Protein AF-A0A2P6S0C1-F1 (afdb_monomer)

Secondary structure (DSSP, 8-state):
--HHHHHHHHHHHHHHHHHHHHHHHHHHHTTTS-HHHHHHHHHHHHHHHHHHHHHHHHHH---GGGG-TT-SS--SSPPPSS-EEEEEE---STT--HHHHHHHHHHHHS-TTTEEEE-SS---S--SS----HHHHHHHHHHHHHHHHHTT-HHHHHHHHH-EEEEES-HHHHHHHHHHHHHHT-SSPPEEEEEPBTTTTTSS--HHHHTTPPPB-TTS-HHHHHHHHHHSPP-----EEEEEEEEPPS-TT------TTEEE---SS---TTSTTEEEEEEEESS----SHHHHHHHTTTS----TTSSTTEEEEEEEPTTS-EEEE-----S--

Nearest PDB structures (foldseek):
  4cta-assembly1_B  TM=3.051E-01  e=3.516E+00  Thermus thermophilus HB8
  3g8b-assembly1_A  TM=2.170E-01  e=2.044E+00  Thermus thermophilus HB8
  3g8a-assembly1_A  TM=2.082E-01  e=7.244E+00  Thermus thermophilus HB8

InterPro domains:
  IPR037607 Diacylglycerol kinase [PTHR11255] (75-301)

Radius of gyration: 23.98 Å; Cα contacts (8 Å, |Δi|>4): 416; chains: 1; bounding box: 52×73×67 Å

Structure (mmCIF, N/CA/C/O backbone):
data_AF-A0A2P6S0C1-F1
#
_entry.id   AF-A0A2P6S0C1-F1
#
loop_
_atom_site.group_PDB
_atom_site.id
_atom_site.type_symbol
_atom_site.label_atom_id
_atom_site.label_alt_id
_atom_site.label_comp_id
_atom_site.label_asym_id
_atom_site.label_entity_id
_atom_site.label_seq_id
_atom_site.pdbx_PDB_ins_code
_atom_site.Cartn_x
_atom_site.Cartn_y
_atom_site.Cartn_z
_atom_site.occupancy
_atom_site.B_iso_or_equiv
_atom_site.auth_seq_id
_atom_site.auth_comp_id
_atom_site.auth_asym_id
_atom_site.auth_atom_id
_atom_site.pdbx_PDB_model_num
ATOM 1 N N . MET A 1 1 ? 10.738 1.548 34.133 1.00 43.44 1 MET A N 1
ATOM 2 C CA . MET A 1 1 ? 9.879 1.521 32.925 1.00 43.44 1 MET A CA 1
ATOM 3 C C . MET A 1 1 ? 10.424 0.545 31.864 1.00 43.44 1 MET A C 1
ATOM 5 O O . MET A 1 1 ? 10.109 0.699 30.694 1.00 43.44 1 MET A O 1
ATOM 9 N N . GLU A 1 2 ? 11.193 -0.479 32.270 1.00 43.06 2 GLU A N 1
ATOM 10 C CA . GLU A 1 2 ? 11.823 -1.481 31.381 1.00 43.06 2 GLU A CA 1
ATOM 11 C C . GLU A 1 2 ? 11.166 -2.872 31.463 1.00 43.06 2 GLU A C 1
ATOM 13 O O . GLU A 1 2 ? 11.269 -3.664 30.540 1.00 43.06 2 GLU A O 1
ATOM 18 N N . THR A 1 3 ? 10.372 -3.158 32.493 1.00 41.41 3 THR A N 1
ATOM 19 C CA . THR A 1 3 ? 9.859 -4.513 32.771 1.00 41.41 3 THR A CA 1
ATOM 20 C C . THR A 1 3 ? 8.623 -4.944 31.966 1.00 41.41 3 THR A C 1
ATOM 22 O O . THR A 1 3 ? 8.215 -6.099 32.039 1.00 41.41 3 THR A O 1
ATOM 25 N N . ILE A 1 4 ? 8.002 -4.054 31.181 1.00 40.97 4 ILE A N 1
ATOM 26 C CA . ILE A 1 4 ? 6.781 -4.373 30.404 1.00 40.97 4 ILE A CA 1
ATOM 27 C C . ILE A 1 4 ? 7.107 -4.750 28.946 1.00 40.97 4 ILE A C 1
ATOM 29 O O . ILE A 1 4 ? 6.319 -5.440 28.296 1.00 40.97 4 ILE A O 1
ATOM 33 N N . LYS A 1 5 ? 8.270 -4.330 28.432 1.00 44.56 5 LYS A N 1
ATOM 34 C CA . LYS A 1 5 ? 8.706 -4.624 27.058 1.00 44.56 5 LYS A CA 1
ATOM 35 C C . LYS A 1 5 ? 9.253 -6.051 26.944 1.00 44.56 5 LYS A C 1
ATOM 37 O O . LYS A 1 5 ? 8.792 -6.791 26.078 1.00 44.56 5 LYS A O 1
ATOM 42 N N . ASP A 1 6 ? 10.072 -6.462 27.909 1.00 41.38 6 ASP A N 1
ATOM 43 C CA . ASP A 1 6 ? 10.658 -7.807 27.960 1.00 41.38 6 ASP A CA 1
ATOM 44 C C . ASP A 1 6 ? 9.601 -8.895 28.163 1.00 41.38 6 ASP A C 1
ATOM 46 O O . ASP A 1 6 ? 9.637 -9.932 27.510 1.00 41.38 6 ASP A O 1
ATOM 50 N N . ASN A 1 7 ? 8.570 -8.639 28.976 1.00 38.53 7 ASN A N 1
ATOM 51 C CA . ASN A 1 7 ? 7.512 -9.625 29.202 1.00 38.53 7 ASN A CA 1
ATOM 52 C C . ASN A 1 7 ? 6.677 -9.910 27.944 1.00 38.53 7 ASN A C 1
ATOM 54 O O . ASN A 1 7 ? 6.238 -11.041 27.764 1.00 38.53 7 ASN A O 1
ATOM 58 N N . LYS A 1 8 ? 6.470 -8.931 27.052 1.00 45.91 8 LYS A N 1
ATOM 59 C CA . LYS A 1 8 ? 5.743 -9.158 25.789 1.00 45.91 8 LYS A CA 1
ATOM 60 C C . LYS A 1 8 ? 6.576 -9.934 24.772 1.00 45.91 8 LYS A C 1
ATOM 62 O O . LYS A 1 8 ? 6.009 -10.765 24.073 1.00 45.91 8 LYS A O 1
ATOM 67 N N . GLU A 1 9 ? 7.885 -9.699 24.701 1.00 45.97 9 GLU A N 1
ATOM 68 C CA . GLU A 1 9 ? 8.792 -10.463 23.832 1.00 45.97 9 GLU A CA 1
ATOM 69 C C . GLU A 1 9 ? 8.980 -11.899 24.337 1.00 45.97 9 GLU A C 1
ATOM 71 O O . GLU A 1 9 ? 8.851 -12.842 23.559 1.00 45.97 9 GLU A O 1
ATOM 76 N N . VAL A 1 10 ? 9.147 -12.082 25.650 1.00 39.84 10 VAL A N 1
ATOM 77 C CA . VAL A 1 10 ? 9.249 -13.402 26.291 1.00 39.84 10 VAL A CA 1
ATOM 78 C C . VAL A 1 10 ? 7.940 -14.191 26.166 1.00 39.84 10 VAL A C 1
ATOM 80 O O . VAL A 1 10 ? 7.979 -15.385 25.879 1.00 39.84 10 VAL A O 1
ATOM 83 N N . LEU A 1 11 ? 6.771 -13.545 26.281 1.00 43.06 11 LEU A N 1
ATOM 84 C CA . LEU A 1 11 ? 5.467 -14.189 26.050 1.00 43.06 11 LEU A CA 1
ATOM 85 C C . LEU A 1 11 ? 5.250 -14.591 24.577 1.00 43.06 11 LEU A C 1
ATOM 87 O O . LEU A 1 11 ? 4.643 -15.629 24.313 1.00 43.06 11 LEU A O 1
ATOM 91 N N . ASN A 1 12 ? 5.746 -13.810 23.610 1.00 47.72 12 ASN A N 1
ATOM 92 C CA . ASN A 1 12 ? 5.582 -14.112 22.179 1.00 47.72 12 ASN A CA 1
ATOM 93 C C . ASN A 1 12 ? 6.554 -15.203 21.692 1.00 47.72 12 ASN A C 1
ATOM 95 O O . ASN A 1 12 ? 6.178 -16.052 20.889 1.00 47.72 12 ASN A O 1
ATOM 99 N N . ILE A 1 13 ? 7.786 -15.222 22.214 1.00 49.41 13 ILE A N 1
ATOM 100 C CA . ILE A 1 13 ? 8.756 -16.302 21.966 1.00 49.41 13 ILE A CA 1
ATOM 101 C C . ILE A 1 13 ? 8.265 -17.597 22.626 1.00 49.41 13 ILE A C 1
ATOM 103 O O . ILE A 1 13 ? 8.208 -18.639 21.976 1.00 49.41 13 ILE A O 1
ATOM 107 N N . SER A 1 14 ? 7.791 -17.507 23.875 1.00 52.00 14 SER A N 1
ATOM 108 C CA . SER A 1 14 ? 7.247 -18.646 24.618 1.00 52.00 14 SER A CA 1
ATOM 109 C C . SER A 1 14 ? 6.036 -19.266 23.923 1.00 52.00 14 SER A C 1
ATOM 111 O O . SER A 1 14 ? 5.935 -20.487 23.862 1.00 52.00 14 SER A O 1
ATOM 113 N N . THR A 1 15 ? 5.134 -18.469 23.345 1.00 54.84 15 THR A N 1
ATOM 114 C CA . THR A 1 15 ? 3.957 -18.999 22.636 1.00 54.84 15 THR A CA 1
ATOM 115 C C . THR A 1 15 ? 4.316 -19.665 21.310 1.00 54.84 15 THR A C 1
ATOM 117 O O . THR A 1 15 ? 3.748 -20.712 21.008 1.00 54.84 15 THR A O 1
ATOM 120 N N . HIS A 1 16 ? 5.285 -19.141 20.553 1.00 55.25 16 HIS A N 1
ATOM 121 C CA . HIS A 1 16 ? 5.738 -19.770 19.308 1.00 55.25 16 HIS A CA 1
ATOM 122 C C . HIS A 1 16 ? 6.494 -21.083 19.561 1.00 55.25 16 HIS A C 1
ATOM 124 O O . HIS A 1 16 ? 6.194 -22.093 18.925 1.00 55.25 16 HIS A O 1
ATOM 130 N N . GLU A 1 17 ? 7.397 -21.107 20.548 1.00 59.62 17 GLU A N 1
ATOM 131 C CA . GLU A 1 17 ? 8.085 -22.331 20.980 1.00 59.62 17 GLU A CA 1
ATOM 132 C C . GLU A 1 17 ? 7.104 -23.361 21.545 1.00 59.62 17 GLU A C 1
ATOM 134 O O . GLU A 1 17 ? 7.217 -24.553 21.262 1.00 59.62 17 GLU A O 1
ATOM 139 N N . THR A 1 18 ? 6.093 -22.910 22.292 1.00 58.12 18 THR A N 1
ATOM 140 C CA . THR A 1 18 ? 5.030 -23.780 22.812 1.00 58.12 18 THR A CA 1
ATOM 141 C C . THR A 1 18 ? 4.183 -24.352 21.677 1.00 58.12 18 THR A C 1
ATOM 143 O O . THR A 1 18 ? 3.886 -25.543 21.691 1.00 58.12 18 THR A O 1
ATOM 146 N N . LEU A 1 19 ? 3.838 -23.559 20.658 1.00 57.41 19 LEU A N 1
ATOM 147 C CA . LEU A 1 19 ? 3.101 -24.036 19.485 1.00 57.41 19 LEU A CA 1
ATOM 148 C C . LEU A 1 19 ? 3.913 -25.034 18.654 1.00 57.41 19 LEU A C 1
ATOM 150 O O . LEU A 1 19 ? 3.357 -26.036 18.205 1.00 57.41 19 LEU A O 1
ATOM 154 N N . ASP A 1 20 ? 5.215 -24.808 18.476 1.00 63.66 20 ASP A N 1
ATOM 155 C CA . ASP A 1 20 ? 6.085 -25.750 17.769 1.00 63.66 20 ASP A CA 1
ATOM 156 C C . ASP A 1 20 ? 6.312 -27.037 18.572 1.00 63.66 20 ASP A C 1
ATOM 158 O O . ASP A 1 20 ? 6.328 -28.127 17.994 1.00 63.66 20 ASP A O 1
ATOM 162 N N . LYS A 1 21 ? 6.380 -26.947 19.904 1.00 64.62 21 LYS A N 1
ATOM 163 C CA . LYS A 1 21 ? 6.447 -28.108 20.798 1.00 64.62 21 LYS A CA 1
ATOM 164 C C . LYS A 1 21 ? 5.151 -28.919 20.762 1.00 64.62 21 LYS A C 1
ATOM 166 O O . LYS A 1 21 ? 5.211 -30.117 20.513 1.00 64.62 21 LYS A O 1
ATOM 171 N N . ILE A 1 22 ? 3.991 -28.264 20.861 1.00 62.03 22 ILE A N 1
ATOM 172 C CA . ILE A 1 22 ? 2.666 -28.891 20.706 1.00 62.03 22 ILE A CA 1
ATOM 173 C C . ILE A 1 22 ? 2.538 -29.546 19.325 1.00 62.03 22 ILE A C 1
ATOM 175 O O . ILE A 1 22 ? 2.077 -30.675 19.208 1.00 62.03 22 ILE A O 1
ATOM 179 N N . LYS A 1 23 ? 2.975 -28.872 18.258 1.00 64.69 23 LYS A N 1
ATOM 180 C CA . LYS A 1 23 ? 2.945 -29.405 16.889 1.00 64.69 23 LYS A CA 1
ATOM 181 C C . LYS A 1 23 ? 3.824 -30.644 16.725 1.00 64.69 23 LYS A C 1
ATOM 183 O O . LYS A 1 23 ? 3.413 -31.580 16.039 1.00 64.69 23 LYS A O 1
ATOM 188 N N . ASN A 1 24 ? 5.021 -30.647 17.305 1.00 65.06 24 ASN A N 1
ATOM 189 C CA . ASN A 1 24 ? 5.930 -31.791 17.244 1.00 65.06 24 ASN A CA 1
ATOM 190 C C . ASN A 1 24 ? 5.425 -32.953 18.107 1.00 65.06 24 ASN A C 1
ATOM 192 O O . ASN A 1 24 ? 5.454 -34.093 17.661 1.00 65.06 24 ASN A O 1
ATOM 196 N N . GLU A 1 25 ? 4.849 -32.662 19.269 1.00 62.31 25 GLU A N 1
ATOM 197 C CA . GLU A 1 25 ?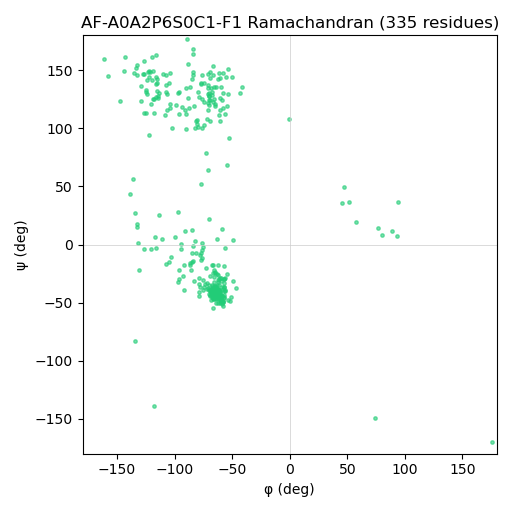 4.255 -33.660 20.157 1.00 62.31 25 GLU A CA 1
ATOM 198 C C . GLU A 1 25 ? 2.989 -34.292 19.554 1.00 62.31 25 GLU A C 1
ATOM 200 O O . GLU A 1 25 ? 2.831 -35.510 19.588 1.00 62.31 25 GLU A O 1
ATOM 205 N N . ILE A 1 26 ? 2.142 -33.505 18.877 1.00 63.31 26 ILE A N 1
ATOM 206 C CA . ILE A 1 26 ? 1.017 -34.025 18.081 1.00 63.31 26 ILE A CA 1
ATOM 207 C C . ILE A 1 26 ? 1.529 -34.926 16.952 1.00 63.31 26 ILE A C 1
ATOM 209 O O . ILE A 1 26 ? 0.962 -35.992 16.719 1.00 63.31 26 ILE A O 1
ATOM 213 N N . LYS A 1 27 ? 2.593 -34.529 16.241 1.00 61.94 27 LYS A N 1
ATOM 214 C CA . LYS A 1 27 ? 3.178 -35.350 15.168 1.00 61.94 27 LYS A CA 1
ATOM 215 C C . LYS A 1 27 ? 3.701 -36.687 15.691 1.00 61.94 27 LYS A C 1
ATOM 217 O O . LYS A 1 27 ? 3.386 -37.709 15.084 1.00 61.94 27 LYS A O 1
ATOM 222 N N . ASP A 1 28 ? 4.433 -36.680 16.802 1.00 65.00 28 ASP A N 1
ATOM 223 C CA . ASP A 1 28 ? 4.993 -37.888 17.418 1.00 65.00 28 ASP A CA 1
ATOM 224 C C . ASP A 1 28 ? 3.894 -38.811 17.959 1.00 65.00 28 ASP A C 1
ATOM 226 O O . ASP A 1 28 ? 3.909 -40.012 17.688 1.00 65.00 28 ASP A O 1
ATOM 230 N N . GLN A 1 29 ? 2.862 -38.263 18.611 1.00 61.09 29 GLN A N 1
ATOM 231 C CA . GLN A 1 29 ? 1.702 -39.041 19.070 1.00 61.09 29 GLN A CA 1
ATOM 232 C C . GLN A 1 29 ? 0.863 -39.614 17.913 1.00 61.09 29 GLN A C 1
ATOM 234 O O . GLN A 1 29 ? 0.166 -40.615 18.081 1.00 61.09 29 GLN A O 1
ATOM 239 N N . CYS A 1 30 ? 0.952 -39.031 16.713 1.00 58.34 30 CYS A N 1
ATOM 240 C CA . CYS A 1 30 ? 0.243 -39.507 15.527 1.00 58.34 30 CYS A CA 1
ATOM 241 C C . CYS A 1 30 ? 0.960 -40.627 14.759 1.00 58.34 30 CYS A C 1
ATOM 243 O O . CYS A 1 30 ? 0.359 -41.190 13.838 1.00 58.34 30 CYS A O 1
ATOM 245 N N . TYR A 1 31 ? 2.202 -40.995 15.099 1.00 57.44 31 TYR A N 1
ATOM 246 C CA . TYR A 1 31 ? 2.948 -42.014 14.344 1.00 57.44 31 TYR A CA 1
ATOM 247 C C . TYR A 1 31 ? 2.321 -43.422 14.405 1.00 57.44 31 TYR A C 1
ATOM 249 O O . TYR A 1 31 ? 2.494 -44.181 13.451 1.00 57.44 31 TYR A O 1
ATOM 257 N N . GLY A 1 32 ? 1.520 -43.731 15.435 1.00 61.06 32 GLY A N 1
ATOM 258 C CA . GLY A 1 32 ? 0.799 -45.008 15.602 1.00 61.06 32 GLY A CA 1
ATOM 259 C C . GLY A 1 32 ? -0.730 -44.939 15.467 1.00 61.06 32 GLY A C 1
ATOM 260 O O . GLY A 1 32 ? -1.408 -45.938 15.697 1.00 61.06 32 GLY A O 1
ATOM 261 N N . LEU A 1 33 ? -1.294 -43.778 15.124 1.00 58.56 33 LEU A N 1
ATOM 262 C CA . LEU A 1 33 ? -2.745 -43.592 15.066 1.00 58.56 33 LEU A CA 1
ATOM 263 C C . LEU A 1 33 ? -3.348 -44.062 13.722 1.00 58.56 33 LEU A C 1
ATOM 265 O O . LEU A 1 33 ? -2.688 -43.942 12.682 1.00 58.56 33 LEU A O 1
ATOM 269 N N . PRO A 1 34 ? -4.608 -44.557 13.706 1.00 63.44 34 PRO A N 1
ATOM 270 C CA . PRO A 1 34 ? -5.317 -44.911 12.475 1.00 63.44 34 PRO A CA 1
ATOM 271 C C . PRO A 1 34 ? -5.331 -43.743 11.482 1.00 63.44 34 PRO A C 1
ATOM 273 O O . PRO A 1 34 ? -5.349 -42.584 11.893 1.00 63.44 34 PRO A O 1
ATOM 276 N N . LEU A 1 35 ? -5.384 -44.030 10.178 1.00 59.81 35 LEU A N 1
ATOM 277 C CA . LEU A 1 35 ? -5.338 -43.032 9.095 1.00 59.81 35 LEU A CA 1
ATOM 278 C C . LEU A 1 35 ? -6.273 -41.822 9.331 1.00 59.81 35 LEU A C 1
ATOM 280 O O . LEU A 1 35 ? -5.882 -40.683 9.093 1.00 59.81 35 LEU A O 1
ATOM 284 N N . ALA A 1 36 ? -7.458 -42.052 9.906 1.00 56.38 36 ALA A N 1
ATOM 285 C CA . ALA A 1 36 ? -8.423 -41.012 10.269 1.00 56.38 36 ALA A CA 1
ATOM 286 C C . ALA A 1 36 ? -7.901 -39.988 11.300 1.00 56.38 36 ALA A C 1
ATOM 288 O O . ALA A 1 36 ? -8.230 -38.808 11.225 1.00 56.38 36 ALA A O 1
ATOM 289 N N . ALA A 1 37 ? -7.069 -40.407 12.252 1.00 55.47 37 ALA A N 1
ATOM 290 C CA . ALA A 1 37 ? -6.481 -39.519 13.249 1.00 55.47 37 ALA A CA 1
ATOM 291 C C . ALA A 1 37 ? -5.286 -38.720 12.693 1.00 55.47 37 ALA A C 1
ATOM 293 O O . ALA A 1 37 ? -5.107 -37.569 13.084 1.00 55.47 37 ALA A O 1
ATOM 294 N N . LYS A 1 38 ? -4.543 -39.255 11.710 1.00 58.25 38 LYS A N 1
ATOM 295 C CA . LYS A 1 38 ? -3.559 -38.469 10.935 1.00 58.25 38 LYS A CA 1
ATOM 296 C C . LYS A 1 38 ? -4.237 -37.397 10.076 1.00 58.25 38 LYS A C 1
ATOM 298 O O . LYS A 1 38 ? -3.783 -36.255 10.060 1.00 58.25 38 LYS A O 1
ATOM 303 N N . GLU A 1 39 ? -5.350 -37.739 9.429 1.00 65.00 39 GLU A N 1
ATOM 304 C CA . GLU A 1 39 ? -6.187 -36.777 8.696 1.00 65.00 39 GLU A CA 1
ATOM 305 C C . GLU A 1 39 ? -6.725 -35.680 9.631 1.00 65.00 39 GLU A C 1
ATOM 307 O O . GLU A 1 39 ? -6.557 -34.488 9.366 1.00 65.00 39 GLU A O 1
ATOM 312 N N . LEU A 1 40 ? -7.278 -36.051 10.793 1.00 56.31 40 LEU A N 1
ATOM 313 C CA . LEU A 1 40 ? -7.740 -35.088 11.800 1.00 56.31 40 LEU A CA 1
ATOM 314 C C . LEU A 1 40 ? -6.607 -34.198 12.335 1.00 56.31 40 LEU A C 1
ATOM 316 O O . LEU A 1 40 ? -6.813 -32.994 12.481 1.00 56.31 40 LEU A O 1
ATOM 320 N N . ALA A 1 41 ? -5.405 -34.734 12.557 1.00 58.41 41 ALA A N 1
ATOM 321 C CA . ALA A 1 41 ? -4.238 -33.948 12.965 1.00 58.41 41 ALA A CA 1
ATOM 322 C C . ALA A 1 41 ? -3.773 -32.945 11.889 1.00 58.41 41 ALA A C 1
ATOM 324 O O . ALA A 1 41 ? -3.192 -31.914 12.224 1.00 58.41 41 ALA A O 1
ATOM 325 N N . GLY A 1 42 ? -4.062 -33.189 10.605 1.00 61.25 42 GLY A N 1
ATOM 326 C CA . GLY A 1 42 ? -3.880 -32.209 9.528 1.00 61.25 42 GLY A CA 1
ATOM 327 C C . GLY A 1 42 ? -5.000 -31.159 9.456 1.00 61.25 42 GLY A C 1
ATOM 328 O O . GLY A 1 42 ? -4.748 -29.989 9.152 1.00 61.25 42 GLY A O 1
ATOM 329 N N . ILE A 1 43 ? -6.237 -31.555 9.776 1.00 65.19 43 ILE A N 1
ATOM 330 C CA . ILE A 1 43 ? -7.442 -30.712 9.707 1.00 65.19 43 ILE A CA 1
ATOM 331 C C . ILE A 1 43 ? -7.554 -29.761 10.905 1.00 65.19 43 ILE A C 1
ATOM 333 O O . IL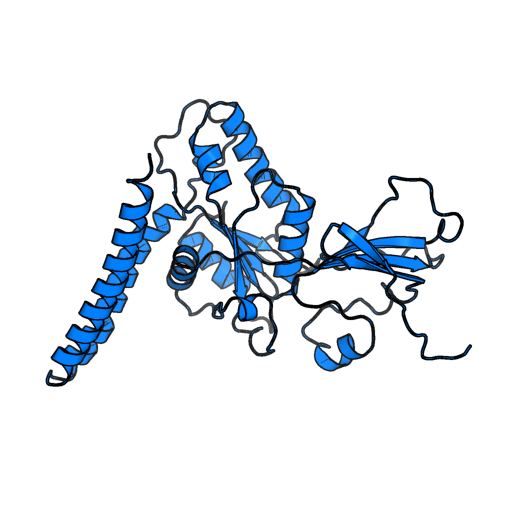E A 1 43 ? -7.912 -28.596 10.725 1.00 65.19 43 ILE A O 1
ATOM 337 N N . ILE A 1 44 ? -7.242 -30.219 12.120 1.00 57.66 44 ILE A N 1
ATOM 338 C CA . ILE A 1 44 ? -7.402 -29.444 13.361 1.00 57.66 44 ILE A CA 1
ATOM 339 C C . ILE A 1 44 ? -6.580 -28.142 13.327 1.00 57.66 44 ILE A C 1
ATOM 341 O O . ILE A 1 44 ? -7.173 -27.083 13.526 1.00 57.66 44 ILE A O 1
ATOM 345 N N . PRO A 1 45 ? -5.280 -28.136 12.965 1.00 65.62 45 PRO A N 1
ATOM 346 C CA . PRO A 1 45 ? -4.513 -26.898 12.828 1.00 65.62 45 PRO A CA 1
ATOM 347 C C . PRO A 1 45 ? -5.058 -25.972 11.739 1.00 65.62 45 PRO A C 1
ATOM 349 O O . PRO A 1 45 ? -4.963 -24.755 11.859 1.00 65.62 45 PRO A O 1
ATOM 352 N N . LYS A 1 46 ? -5.639 -26.525 10.666 1.00 61.06 46 LYS A N 1
ATOM 353 C CA . LYS A 1 46 ? -6.269 -25.728 9.606 1.00 61.06 46 LYS A CA 1
ATOM 354 C C . LYS A 1 46 ? -7.552 -25.057 10.105 1.00 61.06 46 LYS A C 1
ATOM 356 O O . LYS A 1 46 ? -7.726 -23.868 9.872 1.00 61.06 46 LYS A O 1
ATOM 361 N N . ARG A 1 47 ? -8.398 -25.779 10.845 1.00 61.62 47 ARG A N 1
ATOM 362 C CA . ARG A 1 47 ? -9.617 -25.230 11.459 1.00 61.62 47 ARG A CA 1
ATOM 363 C C . ARG A 1 47 ? -9.326 -24.227 12.569 1.00 61.62 47 ARG A C 1
ATOM 365 O O . ARG A 1 47 ? -10.002 -23.207 12.633 1.00 61.62 47 ARG A O 1
ATOM 372 N N . ILE A 1 48 ? -8.316 -24.480 13.401 1.00 63.31 48 ILE A N 1
ATOM 373 C CA . ILE A 1 48 ? -7.841 -23.511 14.399 1.00 63.31 48 ILE A CA 1
ATOM 374 C C . ILE A 1 48 ? -7.390 -22.239 13.684 1.00 63.31 48 ILE A C 1
ATOM 376 O O . ILE A 1 48 ? -7.917 -21.176 13.993 1.00 63.31 48 ILE A O 1
ATOM 380 N N . ARG A 1 49 ? -6.549 -22.354 12.643 1.00 60.59 49 ARG A N 1
ATOM 381 C CA . ARG A 1 49 ? -6.158 -21.210 11.805 1.00 60.59 49 ARG A CA 1
ATOM 382 C C . ARG A 1 49 ? -7.354 -20.484 11.198 1.00 60.59 49 ARG A C 1
ATOM 384 O O . ARG A 1 49 ? -7.335 -19.264 11.151 1.00 60.59 49 ARG A O 1
ATOM 391 N N . GLU A 1 50 ? -8.392 -21.178 10.736 1.00 61.62 50 GLU A N 1
ATOM 392 C CA . GLU A 1 50 ? -9.601 -20.553 10.173 1.00 61.62 50 GLU A CA 1
ATOM 393 C C . GLU A 1 50 ? -10.447 -19.809 11.226 1.00 61.62 50 GLU A C 1
ATOM 395 O O . GLU A 1 50 ? -10.937 -18.711 10.951 1.00 61.62 50 GLU A O 1
ATOM 400 N N . ILE A 1 51 ? -10.610 -20.372 12.428 1.00 64.44 51 ILE A N 1
ATOM 401 C CA . ILE A 1 51 ? -11.318 -19.728 13.550 1.00 64.44 51 ILE A CA 1
ATOM 402 C C . ILE A 1 51 ? -10.543 -18.498 14.022 1.00 64.44 51 ILE A C 1
ATOM 404 O O . ILE A 1 51 ? -11.110 -17.413 14.164 1.00 64.44 51 ILE A O 1
ATOM 408 N N . GLU A 1 52 ? -9.237 -18.657 14.204 1.00 62.81 52 GLU A N 1
ATOM 409 C CA . GLU A 1 52 ? -8.314 -17.580 14.530 1.00 62.81 52 GLU A CA 1
ATOM 410 C C . GLU A 1 52 ? -8.328 -16.492 13.455 1.00 62.81 52 GLU A C 1
ATOM 412 O O . GLU A 1 52 ? -8.481 -15.317 13.785 1.00 62.81 52 GLU A O 1
ATOM 417 N N . SER A 1 53 ? -8.310 -16.870 12.172 1.00 61.94 53 SER A N 1
ATOM 418 C CA . SER A 1 53 ? -8.419 -15.933 11.046 1.00 61.94 53 SER A CA 1
ATOM 419 C C . SER A 1 53 ? -9.619 -15.004 11.206 1.00 61.94 53 SER A C 1
ATOM 421 O O . SER A 1 53 ? -9.483 -13.803 11.020 1.00 61.94 53 SER A O 1
ATOM 423 N N . ASN A 1 54 ? -10.797 -15.517 11.578 1.00 68.44 54 ASN A N 1
ATOM 424 C CA . ASN A 1 54 ? -11.994 -14.680 11.721 1.00 68.44 54 ASN A CA 1
ATOM 425 C C . ASN A 1 54 ? -11.860 -13.636 12.835 1.00 68.44 54 ASN A C 1
ATOM 427 O O . ASN A 1 54 ? -12.344 -12.516 12.684 1.00 68.44 54 ASN A O 1
ATOM 431 N N . ARG A 1 55 ? -11.190 -13.984 13.939 1.00 70.75 55 ARG A N 1
ATOM 432 C CA . ARG A 1 55 ? -10.889 -13.033 15.014 1.00 70.75 55 ARG A CA 1
ATOM 433 C C . ARG A 1 55 ? -9.856 -11.999 14.561 1.00 70.75 55 ARG A C 1
ATOM 435 O O . ARG A 1 55 ? -10.010 -10.826 14.878 1.00 70.75 55 ARG A O 1
ATOM 442 N N . PHE A 1 56 ? -8.843 -12.423 13.811 1.00 72.69 56 PHE A N 1
ATOM 443 C CA . PHE A 1 56 ? -7.744 -11.568 13.358 1.00 72.69 56 PHE A CA 1
ATOM 444 C C . PHE A 1 56 ? -8.132 -10.594 12.246 1.00 72.69 56 PHE A C 1
ATOM 446 O O . PHE A 1 56 ? -7.688 -9.451 12.261 1.00 72.69 56 PHE A O 1
ATOM 453 N N . LEU A 1 57 ? -9.038 -10.987 11.349 1.00 84.25 57 LEU A N 1
ATOM 454 C CA . LEU A 1 57 ? -9.576 -10.083 10.328 1.00 84.25 57 LEU A CA 1
ATOM 455 C C . LEU A 1 57 ? -10.221 -8.834 10.937 1.00 84.25 57 LEU A C 1
ATOM 457 O O . LEU A 1 57 ? -10.178 -7.769 10.330 1.00 84.25 57 LEU A O 1
ATOM 461 N N . LYS A 1 58 ? -10.779 -8.938 12.150 1.00 88.56 58 LYS A N 1
ATOM 462 C CA . LYS A 1 58 ? -11.361 -7.793 12.855 1.00 88.56 58 LYS A CA 1
ATOM 463 C C . LYS A 1 58 ? -10.319 -6.716 13.179 1.00 88.56 58 LYS A C 1
ATOM 465 O O . LYS A 1 58 ? -10.638 -5.539 13.094 1.00 88.56 58 LYS A O 1
ATOM 470 N N . GLU A 1 59 ? -9.085 -7.117 13.482 1.00 92.25 59 GLU A N 1
ATOM 471 C CA . GLU A 1 59 ? -7.978 -6.198 13.779 1.00 92.25 59 GLU A CA 1
ATOM 472 C C . GLU A 1 59 ? -7.396 -5.549 12.515 1.00 92.25 59 GLU A C 1
ATOM 474 O O . GLU A 1 59 ? -6.649 -4.584 12.629 1.00 92.25 59 GLU A O 1
ATOM 479 N N . MET A 1 60 ? -7.736 -6.063 11.328 1.00 95.06 60 MET A N 1
ATOM 480 C CA . MET A 1 60 ? -7.380 -5.492 10.021 1.00 95.06 60 MET A CA 1
ATOM 481 C C . MET A 1 60 ? -8.479 -4.624 9.429 1.00 95.06 60 MET A C 1
ATOM 483 O O . MET A 1 60 ? -8.208 -3.697 8.668 1.00 95.06 60 MET A O 1
ATOM 487 N N . TYR A 1 61 ? -9.724 -4.945 9.764 1.00 94.69 61 TYR A N 1
ATOM 488 C CA . TYR A 1 61 ? -10.898 -4.290 9.236 1.00 94.69 61 TYR A CA 1
ATOM 489 C C . TYR A 1 61 ? -11.018 -2.859 9.770 1.00 94.69 61 TYR A C 1
ATOM 491 O O . TYR A 1 61 ? -11.183 -2.654 10.969 1.00 94.69 61 TYR A O 1
ATOM 499 N N . ILE A 1 62 ? -11.016 -1.873 8.870 1.00 95.00 62 ILE A N 1
ATOM 500 C CA . ILE A 1 62 ? -11.339 -0.480 9.193 1.00 95.00 62 ILE A CA 1
ATOM 501 C C . ILE A 1 62 ? -12.850 -0.258 8.989 1.00 95.00 62 ILE A C 1
ATOM 503 O O . ILE A 1 62 ? -13.322 -0.375 7.849 1.00 95.00 62 ILE A O 1
ATOM 507 N N . PRO A 1 63 ? -13.624 0.045 10.052 1.00 93.69 63 PRO A N 1
ATOM 508 C CA . PRO A 1 63 ? -15.016 0.468 9.928 1.00 93.69 63 PRO A CA 1
ATOM 509 C C . PRO A 1 63 ? -15.147 1.769 9.135 1.00 93.69 63 PRO A C 1
ATOM 511 O O . PRO A 1 63 ? -14.276 2.637 9.199 1.00 93.69 63 PRO A O 1
ATOM 514 N N . ASP A 1 64 ? -16.253 1.909 8.406 1.00 91.56 64 ASP A N 1
ATOM 515 C CA . ASP A 1 64 ? -16.527 3.090 7.584 1.00 91.56 64 ASP A CA 1
ATOM 516 C C . ASP A 1 64 ? -16.506 4.368 8.423 1.00 91.56 64 ASP A C 1
ATOM 518 O O . ASP A 1 64 ? -15.946 5.379 8.004 1.00 91.56 64 ASP A O 1
ATOM 522 N N . GLU A 1 65 ? -17.069 4.284 9.625 1.00 90.31 65 GLU A N 1
ATOM 523 C CA . GLU A 1 65 ? -17.209 5.351 10.609 1.00 90.31 65 GLU A CA 1
ATOM 524 C C . GLU A 1 65 ? -15.858 5.967 10.983 1.00 90.31 65 GLU A C 1
ATOM 526 O O . GLU A 1 65 ? -15.781 7.174 11.190 1.00 90.31 65 GLU A O 1
ATOM 531 N N . LEU A 1 66 ? -14.779 5.173 10.999 1.00 91.94 66 LEU A N 1
ATOM 532 C CA . LEU A 1 66 ? -13.434 5.653 11.342 1.00 91.94 66 LEU A CA 1
ATOM 533 C C . LEU A 1 66 ? -12.766 6.445 10.207 1.00 91.94 66 LEU A C 1
ATOM 535 O O . LEU A 1 66 ? -11.747 7.094 10.434 1.00 91.94 66 LEU A O 1
ATOM 539 N N . LEU A 1 67 ? -13.329 6.410 8.994 1.00 88.44 67 LEU A N 1
ATOM 540 C CA . LEU A 1 67 ? -12.839 7.126 7.811 1.00 88.44 67 LEU A CA 1
ATOM 541 C C . LEU A 1 67 ? -13.815 8.223 7.349 1.00 88.44 67 LEU A C 1
ATOM 543 O O . LEU A 1 67 ? -13.816 8.610 6.179 1.00 88.44 67 LEU A O 1
ATOM 547 N N . HIS A 1 68 ? -14.637 8.750 8.261 1.00 87.94 68 HIS A N 1
ATOM 548 C CA . HIS A 1 68 ? -15.510 9.896 8.012 1.00 87.94 68 HIS A CA 1
ATOM 549 C C . HIS A 1 68 ? -14.970 11.151 8.706 1.00 87.94 68 HIS A C 1
ATOM 551 O O . HIS A 1 68 ? -14.915 11.220 9.925 1.00 87.94 68 HIS A O 1
ATOM 557 N N . ALA A 1 69 ? -14.582 12.174 7.936 1.00 83.25 69 ALA A N 1
ATOM 558 C CA . ALA A 1 69 ? -13.968 13.389 8.488 1.00 83.25 69 ALA A CA 1
ATOM 559 C C . ALA A 1 69 ? -14.922 14.224 9.367 1.00 83.25 69 ALA A C 1
ATOM 561 O O . ALA A 1 69 ? -14.467 14.966 10.241 1.00 83.25 69 ALA A O 1
ATOM 562 N N . ASP A 1 70 ? -16.231 14.097 9.153 1.00 85.81 70 ASP A N 1
ATOM 563 C CA . ASP A 1 70 ? -17.272 14.926 9.770 1.00 85.81 70 ASP A CA 1
ATOM 564 C C . ASP A 1 70 ? -17.913 14.279 11.003 1.00 85.81 70 ASP A C 1
ATOM 566 O O . ASP A 1 70 ? -19.053 14.570 11.341 1.00 85.81 70 ASP A O 1
ATOM 570 N N . LEU A 1 71 ? -17.169 13.420 11.706 1.00 85.38 71 LEU A N 1
ATOM 571 C CA . LEU A 1 71 ? -17.603 12.911 13.005 1.00 85.38 71 LEU A CA 1
ATOM 572 C C . LEU A 1 71 ? -17.854 14.073 13.984 1.00 85.38 71 LEU A C 1
ATOM 574 O O . LEU A 1 71 ? -17.014 14.974 14.120 1.00 85.38 71 LEU A O 1
ATOM 578 N N . GLU A 1 72 ? -19.025 14.028 14.625 1.00 84.31 72 GLU A N 1
ATOM 579 C CA . GLU A 1 72 ? -19.443 14.908 15.726 1.00 84.31 72 GLU A CA 1
ATOM 580 C C . GLU A 1 72 ? -19.205 14.250 17.092 1.00 84.31 72 GLU A C 1
ATOM 582 O O . GLU A 1 72 ? -18.886 14.919 18.071 1.00 84.31 72 GLU A O 1
ATOM 587 N N . VAL A 1 73 ? -19.319 12.921 17.149 1.00 85.19 73 VAL A N 1
ATOM 588 C CA . VAL A 1 73 ? -19.111 12.097 18.345 1.00 85.19 73 VAL A CA 1
ATOM 589 C C . VAL A 1 73 ? -18.212 10.914 18.012 1.00 85.19 73 VAL A C 1
ATOM 591 O O . VAL A 1 73 ? -18.134 10.486 16.860 1.00 85.19 73 VAL A O 1
ATOM 594 N N . GLU A 1 74 ? -17.511 10.396 19.019 1.00 84.19 74 GLU A N 1
ATOM 595 C CA . GLU A 1 74 ? -16.663 9.222 18.832 1.00 84.19 74 GLU A CA 1
ATOM 596 C C . GLU A 1 74 ? -17.536 7.997 18.505 1.00 84.19 74 GLU A C 1
ATOM 598 O O . GLU A 1 74 ? -18.487 7.705 19.239 1.00 84.19 74 GLU A O 1
ATOM 603 N N . PRO A 1 75 ? -17.275 7.296 17.389 1.00 85.75 75 PRO A N 1
ATOM 604 C CA . PRO A 1 75 ? -18.120 6.193 16.966 1.00 85.75 75 PRO A CA 1
ATOM 605 C C . PRO A 1 75 ? -17.954 4.994 17.904 1.00 85.75 75 PRO A C 1
ATOM 607 O O . PRO A 1 75 ? -16.841 4.579 18.222 1.00 85.75 75 PRO A O 1
ATOM 610 N N . ALA A 1 76 ? -19.073 4.381 18.298 1.00 88.25 76 ALA A N 1
ATOM 611 C CA . ALA A 1 76 ? -19.108 3.177 19.130 1.00 88.25 76 ALA A CA 1
ATOM 612 C C . ALA A 1 76 ? -18.763 1.905 18.323 1.00 88.25 76 ALA A C 1
ATOM 614 O O . ALA A 1 76 ? -19.515 0.929 18.307 1.00 88.25 76 ALA A O 1
ATOM 615 N N . VAL A 1 77 ? -17.633 1.930 17.614 1.00 90.12 77 VAL A N 1
ATOM 616 C CA . VAL A 1 77 ? -17.140 0.840 16.763 1.00 90.12 77 VAL A CA 1
ATOM 617 C C . VAL A 1 77 ? -15.783 0.346 17.251 1.00 90.12 77 VAL A C 1
ATOM 619 O O . VAL A 1 77 ? -15.081 1.001 18.016 1.00 90.12 77 VAL A O 1
ATOM 622 N N . HIS A 1 78 ? -15.404 -0.854 16.821 1.00 90.75 78 HIS A N 1
ATOM 623 C CA . HIS A 1 78 ? -14.100 -1.406 17.160 1.00 90.75 78 HIS A CA 1
ATOM 624 C C . HIS A 1 78 ? -12.978 -0.670 16.422 1.00 90.75 78 HIS A C 1
ATOM 626 O O . HIS A 1 78 ? -13.020 -0.556 15.198 1.00 90.75 78 HIS A O 1
ATOM 632 N N . ILE A 1 79 ? -11.958 -0.246 17.168 1.00 92.75 79 ILE A N 1
ATOM 633 C CA . ILE A 1 79 ? -10.731 0.332 16.619 1.00 92.75 79 ILE A CA 1
ATOM 634 C C . ILE A 1 79 ? -9.745 -0.812 16.320 1.00 92.75 79 ILE A C 1
ATOM 636 O O . ILE A 1 79 ? -9.357 -1.519 17.256 1.00 92.75 79 ILE A O 1
ATOM 640 N N . PRO A 1 80 ? -9.357 -1.017 15.048 1.00 94.12 80 PRO A N 1
ATOM 641 C CA . PRO A 1 80 ? -8.422 -2.070 14.659 1.00 94.12 80 PRO A CA 1
ATOM 642 C C . PRO A 1 80 ? -6.995 -1.766 15.131 1.00 94.12 80 PRO A C 1
ATOM 644 O O . PRO A 1 80 ? -6.516 -0.646 14.963 1.00 94.12 80 PRO A O 1
ATOM 647 N N . LYS A 1 81 ? -6.276 -2.770 15.652 1.00 92.12 81 LYS A N 1
ATOM 648 C CA . LYS A 1 81 ? -4.860 -2.626 16.060 1.00 92.12 81 LYS A CA 1
ATOM 649 C C . LYS A 1 81 ? -3.849 -2.848 14.937 1.00 92.12 81 LYS A C 1
ATOM 651 O O . LYS A 1 81 ? -2.669 -2.543 15.105 1.00 92.12 81 LYS A O 1
ATOM 656 N N . PHE A 1 82 ? -4.276 -3.449 13.830 1.00 93.69 82 PHE A N 1
ATOM 657 C CA . PHE A 1 82 ? -3.438 -3.733 12.667 1.00 93.69 82 PHE A CA 1
ATOM 658 C C . PHE A 1 82 ? -4.178 -3.373 11.365 1.00 93.69 82 PHE A C 1
ATOM 660 O O . PHE A 1 82 ? -4.375 -4.236 10.510 1.00 93.69 82 PHE A O 1
ATOM 667 N N . PRO A 1 83 ? -4.642 -2.119 11.208 1.00 96.00 83 PRO A N 1
ATOM 668 C CA . PRO A 1 83 ? -5.438 -1.722 10.055 1.00 96.00 83 PRO A CA 1
ATOM 669 C C . PRO A 1 83 ? -4.661 -1.906 8.751 1.00 96.00 83 PRO A C 1
ATOM 671 O O . PRO A 1 83 ? -3.454 -1.652 8.688 1.00 96.00 83 PRO A O 1
ATOM 674 N N . VAL A 1 84 ? -5.355 -2.316 7.690 1.00 97.06 84 VAL A N 1
ATOM 675 C CA . VAL A 1 84 ? -4.736 -2.503 6.373 1.00 97.06 84 VAL A CA 1
ATOM 676 C C . VAL A 1 84 ? -5.400 -1.648 5.300 1.00 97.06 84 VAL A C 1
ATOM 678 O O . VAL A 1 84 ? -6.615 -1.470 5.284 1.00 97.06 84 VAL A O 1
ATOM 681 N N . LEU A 1 85 ? -4.592 -1.153 4.364 1.00 97.50 85 LEU A N 1
ATOM 682 C CA . LEU A 1 85 ? -5.054 -0.638 3.075 1.00 97.50 85 LEU A CA 1
ATOM 683 C C . LEU A 1 85 ? -4.523 -1.550 1.984 1.00 97.50 85 LEU A C 1
ATOM 685 O O . LEU A 1 85 ? -3.334 -1.849 1.960 1.00 97.50 85 LEU A O 1
ATOM 689 N N . VAL A 1 86 ? -5.381 -1.987 1.073 1.00 97.94 86 VAL A N 1
ATOM 690 C CA . VAL A 1 86 ? -5.024 -2.966 0.048 1.00 97.94 86 VAL A CA 1
ATOM 691 C C . VAL A 1 86 ? -5.178 -2.347 -1.331 1.00 97.94 86 VAL A C 1
ATOM 693 O O . VAL A 1 86 ? -6.258 -1.884 -1.691 1.00 97.94 86 VAL A O 1
ATOM 696 N N . PHE A 1 87 ? -4.119 -2.394 -2.130 1.00 97.56 87 PHE A N 1
ATOM 697 C CA . PHE A 1 87 ? -4.152 -2.065 -3.550 1.00 97.56 87 PHE A CA 1
ATOM 698 C C . PHE A 1 87 ? -4.037 -3.346 -4.370 1.00 97.56 87 PHE A C 1
ATOM 700 O O . PHE A 1 87 ? -3.147 -4.157 -4.129 1.00 97.56 87 PHE A O 1
ATOM 707 N N . ILE A 1 88 ? -4.942 -3.538 -5.326 1.00 94.06 88 ILE A N 1
ATOM 708 C CA . ILE A 1 88 ? -5.020 -4.752 -6.144 1.00 94.06 88 ILE A CA 1
ATOM 709 C C . ILE A 1 88 ? -4.860 -4.374 -7.605 1.00 94.06 88 ILE A C 1
ATOM 711 O O . ILE A 1 88 ? -5.654 -3.602 -8.147 1.00 94.06 88 ILE A O 1
ATOM 715 N N . ASP A 1 89 ? -3.837 -4.943 -8.232 1.00 89.94 89 ASP A N 1
ATOM 716 C CA . ASP A 1 89 ? -3.579 -4.789 -9.653 1.00 89.94 89 ASP A CA 1
ATOM 717 C C . ASP A 1 89 ? -4.704 -5.424 -10.485 1.00 89.94 89 ASP A C 1
ATOM 719 O O . ASP A 1 89 ? -4.974 -6.627 -10.425 1.00 89.94 89 ASP A O 1
ATOM 723 N N . MET A 1 90 ? -5.368 -4.591 -11.287 1.00 87.00 90 MET A N 1
ATOM 724 C CA . MET A 1 90 ? -6.441 -4.981 -12.201 1.00 87.00 90 MET A CA 1
ATOM 725 C C . MET A 1 90 ? -5.927 -5.344 -13.598 1.00 87.00 90 MET A C 1
ATOM 727 O O . MET A 1 90 ? -6.719 -5.413 -14.553 1.00 87.00 90 MET A O 1
ATOM 731 N N . LYS A 1 91 ? -4.610 -5.504 -13.772 1.00 77.50 91 LYS A N 1
ATOM 732 C CA . LYS A 1 91 ? -4.020 -5.969 -15.024 1.00 77.50 91 LYS A CA 1
ATOM 733 C C . LYS A 1 91 ? -4.551 -7.364 -15.345 1.00 77.50 91 LYS A C 1
ATOM 735 O O . LYS A 1 91 ? -4.338 -8.342 -14.629 1.00 77.50 91 LYS A O 1
ATOM 740 N N . ASN A 1 92 ? -5.277 -7.453 -16.455 1.00 65.12 92 ASN A N 1
ATOM 741 C CA . ASN A 1 92 ? -5.810 -8.714 -16.944 1.00 65.12 92 ASN A CA 1
ATOM 742 C C . ASN A 1 92 ? -4.713 -9.430 -17.726 1.00 65.12 92 ASN A C 1
ATOM 744 O O . ASN A 1 92 ? -4.493 -9.132 -18.895 1.00 65.12 92 ASN A O 1
ATOM 748 N N . MET A 1 93 ? -4.050 -10.401 -17.106 1.00 59.50 93 MET A N 1
ATOM 749 C CA . MET A 1 93 ? -3.242 -11.357 -17.859 1.00 59.50 93 MET A CA 1
ATOM 750 C C . MET A 1 93 ? -4.153 -12.414 -18.493 1.00 59.50 93 MET A C 1
ATOM 752 O O . MET A 1 93 ? -4.964 -13.042 -17.807 1.00 59.50 93 MET A O 1
ATOM 756 N N . ASN A 1 94 ? -4.026 -12.607 -19.809 1.00 58.50 94 ASN A N 1
ATOM 757 C CA . ASN A 1 94 ? -4.706 -13.658 -20.578 1.00 58.50 94 ASN A CA 1
ATOM 758 C C . ASN A 1 94 ? -6.235 -13.716 -20.370 1.00 58.50 94 ASN A C 1
ATOM 760 O O . ASN A 1 94 ? -6.808 -14.801 -20.306 1.00 58.50 94 ASN A O 1
ATOM 764 N N . ASN A 1 95 ? -6.896 -12.561 -20.216 1.00 58.38 95 ASN A N 1
ATOM 765 C CA . ASN A 1 95 ? -8.346 -12.440 -19.987 1.00 58.38 95 ASN A CA 1
ATOM 766 C C . ASN A 1 95 ? -8.893 -13.177 -18.743 1.00 58.38 95 ASN A C 1
ATOM 768 O O . ASN A 1 95 ? -10.096 -13.404 -18.646 1.00 58.38 95 ASN A O 1
ATOM 772 N N . LYS A 1 96 ? -8.051 -13.528 -17.758 1.00 63.72 96 LYS A N 1
ATOM 773 C CA . LYS A 1 96 ? -8.466 -14.355 -16.606 1.00 63.72 96 LYS A CA 1
ATOM 774 C C . LYS A 1 96 ? -9.166 -13.608 -15.454 1.00 63.72 96 LYS A C 1
ATOM 776 O O . LYS A 1 96 ? -9.472 -14.247 -14.451 1.00 63.72 96 LYS A O 1
ATOM 781 N N . GLN A 1 97 ? -9.415 -12.295 -15.568 1.00 76.00 97 GLN A N 1
ATOM 782 C CA . GLN A 1 97 ? -10.079 -11.459 -14.537 1.00 76.00 97 GLN A CA 1
ATOM 783 C C . GLN A 1 97 ? -9.554 -11.706 -13.102 1.00 76.00 97 GLN A C 1
ATOM 785 O O . GLN A 1 97 ? -10.299 -11.687 -12.123 1.00 76.00 97 GLN A O 1
ATOM 790 N N . LEU A 1 98 ? -8.246 -11.965 -12.982 1.00 81.88 98 LEU A N 1
ATOM 791 C CA . LEU A 1 98 ? -7.568 -12.346 -11.740 1.00 81.88 98 LEU A CA 1
ATOM 792 C C . LEU A 1 98 ? -7.757 -11.285 -10.645 1.00 81.88 98 LEU A C 1
ATOM 794 O O . LEU A 1 98 ? -8.189 -11.603 -9.536 1.00 81.88 98 LEU A O 1
ATOM 798 N N . GLY A 1 99 ? -7.492 -10.023 -10.996 1.00 85.81 99 GLY A N 1
ATOM 799 C CA . GLY A 1 99 ? -7.633 -8.880 -10.096 1.00 85.81 99 GLY A CA 1
ATOM 800 C C . GLY A 1 99 ? -9.070 -8.660 -9.623 1.00 85.81 99 GLY A C 1
ATOM 801 O O . GLY A 1 99 ? -9.271 -8.380 -8.450 1.00 85.81 99 GLY A O 1
ATOM 802 N N . GLU A 1 100 ? -10.081 -8.864 -10.479 1.00 88.50 100 GLU A N 1
ATOM 803 C CA . GLU A 1 100 ? -11.499 -8.709 -10.100 1.00 88.50 100 GLU A CA 1
ATOM 804 C C . GLU A 1 100 ? -11.911 -9.728 -9.029 1.00 88.50 100 GLU A C 1
ATOM 806 O O . GLU A 1 100 ? -12.472 -9.354 -8.000 1.00 88.50 100 GLU A O 1
ATOM 811 N N . LYS A 1 101 ? -11.551 -11.005 -9.211 1.00 89.88 101 LYS A N 1
ATOM 812 C CA . LYS A 1 101 ? -11.852 -12.053 -8.222 1.00 89.88 101 LYS A CA 1
ATOM 813 C C . LYS A 1 101 ? -11.170 -11.799 -6.879 1.00 89.88 101 LYS A C 1
ATOM 815 O O . LYS A 1 101 ? -11.783 -11.991 -5.829 1.00 89.88 101 LYS A O 1
ATOM 820 N N . LEU A 1 102 ? -9.901 -11.388 -6.900 1.00 91.69 102 LEU A N 1
ATOM 821 C CA . LEU A 1 102 ? -9.174 -11.050 -5.677 1.00 91.69 102 LEU A CA 1
ATOM 822 C C . LEU A 1 102 ? -9.778 -9.814 -5.011 1.00 91.69 102 LEU A C 1
ATOM 824 O O . LEU A 1 102 ? -10.010 -9.838 -3.806 1.00 91.69 102 LEU A O 1
ATOM 828 N N . LEU A 1 103 ? -10.114 -8.782 -5.783 1.00 93.06 103 LEU A N 1
ATOM 829 C CA . LEU A 1 103 ? -10.764 -7.575 -5.285 1.00 93.06 103 LEU A CA 1
ATOM 830 C C . LEU A 1 103 ? -12.037 -7.889 -4.506 1.00 93.06 103 LEU A C 1
ATOM 832 O O . LEU A 1 103 ? -12.196 -7.404 -3.386 1.00 93.06 103 LEU A O 1
ATOM 836 N N . ASP A 1 104 ? -12.905 -8.733 -5.057 1.00 92.81 104 ASP A N 1
ATOM 837 C CA . ASP A 1 104 ? -14.142 -9.130 -4.391 1.00 92.81 104 ASP A CA 1
ATOM 838 C C . ASP A 1 104 ? -13.870 -9.917 -3.102 1.00 92.81 104 ASP A C 1
ATOM 840 O O . ASP A 1 104 ? -14.484 -9.639 -2.070 1.00 92.81 104 ASP A O 1
ATOM 844 N N . LYS A 1 105 ? -12.901 -10.842 -3.111 1.00 93.81 105 LYS A N 1
ATOM 845 C CA . LYS A 1 105 ? -12.523 -11.616 -1.916 1.00 93.81 105 LYS A CA 1
ATOM 846 C C . LYS A 1 105 ? -11.922 -10.751 -0.808 1.00 93.81 105 LYS A C 1
ATOM 848 O O . LYS A 1 105 ? -12.301 -10.902 0.354 1.00 93.81 105 LYS A O 1
ATOM 853 N N . PHE A 1 106 ? -11.003 -9.846 -1.145 1.00 95.19 106 PHE A N 1
ATOM 854 C CA . PHE A 1 106 ? -10.436 -8.909 -0.176 1.00 95.19 106 PHE A CA 1
ATOM 855 C C . PHE A 1 106 ? -11.535 -8.003 0.380 1.00 95.19 106 PHE A C 1
ATOM 857 O O . PHE A 1 106 ? -11.661 -7.896 1.592 1.00 95.19 106 PHE A O 1
ATOM 864 N N . ARG A 1 107 ? -12.399 -7.429 -0.469 1.00 94.62 107 ARG A N 1
ATOM 865 C CA . ARG A 1 107 ? -13.528 -6.588 -0.026 1.00 94.62 107 ARG A CA 1
ATOM 866 C C . ARG A 1 107 ? -14.545 -7.321 0.837 1.00 94.62 107 ARG A C 1
ATOM 868 O O . ARG A 1 107 ? -15.166 -6.683 1.675 1.00 94.62 107 ARG A O 1
ATOM 875 N N . TYR A 1 108 ? -14.728 -8.621 0.622 1.00 93.44 108 TYR A N 1
ATOM 876 C CA . TYR A 1 108 ? -15.604 -9.455 1.439 1.00 93.44 108 TYR A CA 1
ATOM 877 C C . TYR A 1 108 ? -15.048 -9.684 2.853 1.00 93.44 108 TYR A C 1
ATOM 879 O O . TYR A 1 108 ? -15.809 -9.703 3.815 1.00 93.44 108 TYR A O 1
ATOM 887 N N . HIS A 1 109 ? -13.732 -9.870 2.993 1.00 92.06 109 HIS A N 1
ATOM 888 C CA . HIS A 1 109 ? -13.090 -10.067 4.300 1.00 92.06 109 HIS A CA 1
ATOM 889 C C . HIS A 1 109 ? -12.723 -8.768 5.016 1.00 92.06 109 HIS A C 1
ATOM 891 O O . HIS A 1 109 ? -12.539 -8.769 6.231 1.00 92.06 109 HIS A O 1
ATOM 897 N N . LEU A 1 110 ? -12.600 -7.692 4.253 1.00 94.00 110 LEU A N 1
ATOM 898 C CA . LEU A 1 110 ? -12.232 -6.365 4.703 1.00 94.00 110 LEU A CA 1
ATOM 899 C C . LEU A 1 110 ? -13.395 -5.399 4.414 1.00 94.00 110 LEU A C 1
ATOM 901 O O . LEU A 1 110 ? -14.557 -5.730 4.622 1.00 94.00 110 LEU A O 1
ATOM 905 N N . ASN A 1 111 ? -13.091 -4.192 3.946 1.00 93.25 111 ASN A N 1
ATOM 906 C CA . ASN A 1 111 ? -14.048 -3.138 3.631 1.00 93.25 111 ASN A CA 1
ATOM 907 C C . ASN A 1 111 ? -13.819 -2.637 2.194 1.00 93.25 111 ASN A C 1
ATOM 909 O O . ASN A 1 111 ? -12.695 -2.554 1.700 1.00 93.25 111 ASN A O 1
ATOM 913 N N . LYS A 1 112 ? -14.883 -2.236 1.501 1.00 93.12 112 LYS A N 1
ATOM 914 C CA . LYS A 1 112 ? -14.789 -1.609 0.176 1.00 93.12 112 LYS A CA 1
ATOM 915 C C . LYS A 1 112 ? -13.995 -0.298 0.193 1.00 93.12 112 LYS A C 1
ATOM 917 O O . LYS A 1 112 ? -13.365 0.009 -0.814 1.00 93.12 112 LYS A O 1
ATOM 922 N N . LYS A 1 113 ? -13.991 0.427 1.319 1.00 92.94 113 LYS A N 1
ATOM 923 C CA . LYS A 1 113 ? -13.216 1.662 1.532 1.00 92.94 113 LYS A CA 1
ATOM 924 C C . LYS A 1 113 ? -11.761 1.432 1.962 1.00 92.94 113 LYS A C 1
ATOM 926 O O . LYS A 1 113 ? -11.037 2.403 2.122 1.00 92.94 113 LYS A O 1
ATOM 931 N N . GLN A 1 114 ? -11.328 0.179 2.134 1.00 94.94 114 GLN A N 1
ATOM 932 C CA . GLN A 1 114 ? -9.925 -0.154 2.427 1.00 94.94 114 GLN A CA 1
ATOM 933 C C . GLN A 1 114 ? -9.263 -0.991 1.316 1.00 94.94 114 GLN A C 1
ATOM 935 O O . GLN A 1 114 ? -8.077 -1.284 1.405 1.00 94.94 114 GLN A O 1
ATOM 940 N N . VAL A 1 115 ? -10.009 -1.381 0.270 1.00 97.12 115 VAL A N 1
ATOM 941 C CA . VAL A 1 115 ? -9.512 -2.221 -0.833 1.00 97.12 115 VAL A CA 1
ATOM 942 C C . VAL A 1 115 ? -9.777 -1.556 -2.187 1.00 97.12 115 VAL A C 1
ATOM 944 O O . VAL A 1 115 ? -10.924 -1.445 -2.652 1.00 97.12 115 VAL A O 1
ATOM 947 N N . PHE A 1 116 ? -8.693 -1.168 -2.851 1.00 96.56 116 PHE A N 1
ATOM 948 C CA . PHE A 1 116 ? -8.684 -0.331 -4.041 1.00 96.56 116 PHE A CA 1
ATOM 949 C C . PHE A 1 116 ? -8.135 -1.079 -5.252 1.00 96.56 116 PHE A C 1
ATOM 951 O O . PHE A 1 116 ? -7.035 -1.622 -5.245 1.00 96.56 116 PHE A O 1
ATOM 958 N N . ALA A 1 117 ? -8.915 -1.063 -6.325 1.00 94.19 117 ALA A N 1
ATOM 959 C CA . ALA A 1 117 ? -8.474 -1.480 -7.646 1.00 94.19 117 ALA A CA 1
ATOM 960 C C . ALA A 1 117 ? -7.484 -0.450 -8.201 1.00 94.19 117 ALA A C 1
ATOM 962 O O . ALA A 1 117 ? -7.849 0.721 -8.260 1.00 94.19 117 ALA A O 1
ATOM 963 N N . VAL A 1 118 ? -6.304 -0.864 -8.654 1.00 91.62 118 VAL A N 1
ATOM 964 C CA . VAL A 1 118 ? -5.329 -0.004 -9.345 1.00 91.62 118 VAL A CA 1
ATOM 965 C C . VAL A 1 118 ? -5.036 -0.560 -10.728 1.00 91.62 118 VAL A C 1
ATOM 967 O O . VAL A 1 118 ? -5.112 -1.765 -10.961 1.00 91.62 118 VAL A O 1
ATOM 970 N N . LEU A 1 119 ? -4.751 0.321 -11.677 1.00 85.88 119 LEU A N 1
ATOM 971 C CA . LEU A 1 119 ? -4.395 -0.079 -13.028 1.00 85.88 119 LEU A CA 1
ATOM 972 C C . LEU A 1 119 ? -3.407 0.926 -13.593 1.00 85.88 119 LEU A C 1
ATOM 974 O O . LEU A 1 119 ? -3.692 2.117 -13.644 1.00 85.88 119 LEU A O 1
ATOM 978 N N . GLU A 1 120 ? -2.261 0.411 -14.012 1.00 68.69 120 GLU A N 1
ATOM 979 C CA . GLU A 1 120 ? -1.162 1.214 -14.529 1.00 68.69 120 GLU A CA 1
ATOM 980 C C . GLU A 1 120 ? -1.491 1.864 -15.884 1.00 68.69 120 GLU A C 1
ATOM 982 O O . GLU A 1 120 ? -1.179 3.030 -16.131 1.00 68.69 120 GLU A O 1
ATOM 987 N N . GLU A 1 121 ? -2.158 1.113 -16.760 1.00 65.56 121 GLU A N 1
ATOM 988 C CA . GLU A 1 121 ? -2.531 1.561 -18.097 1.00 65.56 121 GLU A CA 1
ATOM 989 C C . GLU A 1 121 ? -3.870 2.304 -18.077 1.00 65.56 121 GLU A C 1
ATOM 991 O O . GLU A 1 121 ? -4.865 1.828 -17.519 1.00 65.56 121 GLU A O 1
ATOM 996 N N . LYS A 1 122 ? -3.935 3.435 -18.789 1.00 53.62 122 LYS A N 1
ATOM 997 C CA . LYS A 1 122 ? -5.198 4.073 -19.189 1.00 53.62 122 LYS A CA 1
ATOM 998 C C . LYS A 1 122 ? -5.872 3.212 -20.261 1.00 53.62 122 LYS A C 1
ATOM 1000 O O . LYS A 1 122 ? -5.966 3.607 -21.415 1.00 53.62 122 LYS A O 1
ATOM 1005 N N . SER A 1 123 ? -6.267 1.987 -19.925 1.00 48.00 123 SER A N 1
ATOM 1006 C CA . SER A 1 123 ? -6.990 1.145 -20.870 1.00 48.00 123 SER A CA 1
ATOM 1007 C C . SER A 1 123 ? -8.399 1.718 -21.043 1.00 48.00 123 SER A C 1
ATOM 1009 O O . SER A 1 123 ? -9.189 1.662 -20.099 1.00 48.00 123 SER A O 1
ATOM 1011 N N . ASP A 1 124 ? -8.733 2.187 -22.247 1.00 42.56 124 ASP A N 1
ATOM 1012 C CA . ASP A 1 124 ? -10.084 2.604 -22.677 1.00 42.56 124 ASP A CA 1
ATOM 1013 C C . ASP A 1 124 ? -11.120 1.461 -22.667 1.00 42.56 124 ASP A C 1
ATOM 1015 O O . ASP A 1 124 ? -12.272 1.606 -23.082 1.00 42.56 124 ASP A O 1
ATOM 1019 N N . THR A 1 125 ? -10.741 0.277 -22.190 1.00 50.28 125 THR A N 1
ATOM 1020 C CA . THR A 1 125 ? -11.667 -0.839 -22.069 1.00 50.28 125 THR A CA 1
ATOM 1021 C C . THR A 1 125 ? -12.713 -0.543 -21.004 1.00 50.28 125 THR A C 1
ATOM 1023 O O . THR A 1 125 ? -12.372 -0.192 -19.875 1.00 50.28 125 THR A O 1
ATOM 1026 N N . LYS A 1 126 ? -13.984 -0.765 -21.363 1.00 54.12 126 LYS A N 1
ATOM 1027 C CA . LYS A 1 126 ? -15.164 -0.845 -20.487 1.00 54.12 126 LYS A CA 1
ATOM 1028 C C . LYS A 1 126 ? -14.960 -1.884 -19.366 1.00 54.12 126 LYS A C 1
ATOM 1030 O O . LYS A 1 126 ? -15.574 -2.949 -19.380 1.00 54.12 126 LYS A O 1
ATOM 1035 N N . LYS A 1 127 ? -14.066 -1.625 -18.411 1.00 60.88 127 LYS A N 1
ATOM 1036 C CA . LYS A 1 127 ? -13.892 -2.456 -17.218 1.00 60.88 127 LYS A CA 1
ATOM 1037 C C . LYS A 1 127 ? -15.064 -2.195 -16.280 1.00 60.88 127 LYS A C 1
ATOM 1039 O O . LYS A 1 127 ? -15.482 -1.054 -16.099 1.00 60.88 127 LYS A O 1
ATOM 1044 N N . LYS A 1 128 ? -15.587 -3.260 -15.669 1.00 67.50 128 LYS A N 1
ATOM 1045 C CA . LYS A 1 128 ? -16.687 -3.177 -14.693 1.00 67.50 128 LYS A CA 1
ATOM 1046 C C . LYS A 1 128 ? -16.298 -2.388 -13.440 1.00 67.50 128 LYS A C 1
ATOM 1048 O O . LYS A 1 128 ? -17.166 -1.834 -12.774 1.00 67.50 128 LYS A O 1
ATOM 1053 N N . VAL A 1 129 ? -15.004 -2.344 -13.119 1.00 77.12 129 VAL A N 1
ATOM 1054 C CA . VAL A 1 129 ? -14.477 -1.702 -11.914 1.00 77.12 129 VAL A CA 1
ATOM 1055 C C . VAL A 1 129 ? -13.608 -0.507 -12.285 1.00 77.12 129 VAL A C 1
ATOM 1057 O O . VAL A 1 129 ? -12.658 -0.629 -13.057 1.00 77.12 129 VAL A O 1
ATOM 1060 N N . LYS A 1 130 ? -13.914 0.647 -11.686 1.00 84.06 130 LYS A N 1
ATOM 1061 C CA . LYS A 1 130 ? -13.106 1.862 -11.798 1.00 84.06 130 LYS A CA 1
ATOM 1062 C C . LYS A 1 130 ? -11.782 1.687 -11.046 1.00 84.06 130 LYS A C 1
ATOM 1064 O O . LYS A 1 130 ? -11.787 1.399 -9.847 1.00 84.06 130 LYS A O 1
ATOM 1069 N N . ALA A 1 131 ? -10.669 1.880 -11.749 1.00 88.19 131 ALA A N 1
ATOM 1070 C CA . ALA A 1 131 ? -9.348 1.953 -11.137 1.00 88.19 131 ALA A CA 1
ATOM 1071 C C . ALA A 1 131 ? -9.191 3.257 -10.336 1.00 88.19 131 ALA A C 1
ATOM 1073 O O . ALA A 1 131 ? -9.755 4.297 -10.687 1.00 88.19 131 ALA A O 1
ATOM 1074 N N . HIS A 1 132 ? -8.435 3.175 -9.252 1.00 92.12 132 HIS A N 1
ATOM 1075 C CA . HIS A 1 132 ? -8.121 4.267 -8.350 1.00 92.12 132 HIS A CA 1
ATOM 1076 C C . HIS A 1 132 ? -6.697 4.733 -8.604 1.00 92.12 132 HIS A C 1
ATOM 1078 O O . HIS A 1 132 ? -5.817 3.940 -8.937 1.00 92.12 132 HIS A O 1
ATOM 1084 N N . ASP A 1 133 ? -6.502 6.027 -8.406 1.00 91.81 133 ASP A N 1
ATOM 1085 C CA . ASP A 1 133 ? -5.186 6.631 -8.325 1.00 91.81 133 ASP A CA 1
ATOM 1086 C C . ASP A 1 133 ? -4.650 6.471 -6.885 1.00 91.81 133 ASP A C 1
ATOM 1088 O O . ASP A 1 133 ? -5.308 6.952 -5.954 1.00 91.81 133 ASP A O 1
ATOM 1092 N N . PRO A 1 134 ? -3.515 5.778 -6.665 1.00 94.69 134 PRO A N 1
ATOM 1093 C CA . PRO A 1 134 ? -2.954 5.556 -5.336 1.00 94.69 134 PRO A CA 1
ATOM 1094 C C . PRO A 1 134 ? -2.635 6.853 -4.596 1.00 94.69 134 PRO A C 1
ATOM 1096 O O . PRO A 1 134 ? -2.852 6.921 -3.387 1.00 94.69 134 PRO A O 1
ATOM 1099 N N . GLU A 1 135 ? -2.170 7.889 -5.305 1.00 93.88 135 GLU A N 1
ATOM 1100 C CA . GLU A 1 135 ? -1.842 9.183 -4.701 1.00 93.88 135 GLU A CA 1
ATOM 1101 C C . GLU A 1 135 ? -3.086 9.819 -4.090 1.00 93.88 135 GLU A C 1
ATOM 1103 O O . GLU A 1 135 ? -3.092 10.178 -2.909 1.00 93.88 135 GLU A O 1
ATOM 1108 N N . ARG A 1 136 ? -4.174 9.892 -4.861 1.00 95.00 136 ARG A N 1
ATOM 1109 C CA . ARG A 1 136 ? -5.459 10.380 -4.366 1.00 95.00 136 ARG A CA 1
ATOM 1110 C C . ARG A 1 136 ? -5.985 9.553 -3.196 1.00 95.00 136 ARG A C 1
ATOM 1112 O O . ARG A 1 136 ? -6.394 10.136 -2.199 1.00 95.00 136 ARG A O 1
ATOM 1119 N N . VAL A 1 137 ? -5.962 8.222 -3.293 1.00 96.31 137 VAL A N 1
ATOM 1120 C CA . VAL A 1 137 ? -6.439 7.342 -2.210 1.00 96.31 137 VAL A CA 1
ATOM 1121 C C . VAL A 1 137 ? -5.677 7.608 -0.913 1.00 96.31 137 VAL A C 1
ATOM 1123 O O . VAL A 1 137 ? -6.293 7.797 0.135 1.00 96.31 137 VAL A O 1
ATOM 1126 N N . LEU A 1 138 ? -4.345 7.656 -0.975 1.00 96.12 138 LEU A N 1
ATOM 1127 C CA . LEU A 1 138 ? -3.513 7.894 0.201 1.00 96.12 138 LEU A CA 1
ATOM 1128 C C . LEU A 1 138 ? -3.733 9.303 0.765 1.00 96.12 138 LEU A C 1
ATOM 1130 O O . LEU A 1 138 ? -3.893 9.439 1.976 1.00 96.12 138 LEU A O 1
ATOM 1134 N N . LYS A 1 139 ? -3.828 10.340 -0.080 1.00 95.50 139 LYS A N 1
ATOM 1135 C CA . LYS A 1 139 ? -4.162 11.706 0.366 1.00 95.50 139 LYS A CA 1
ATOM 1136 C C . LYS A 1 139 ? -5.521 11.774 1.054 1.00 95.50 139 LYS A C 1
ATOM 1138 O O . LYS A 1 139 ? -5.632 12.419 2.094 1.00 95.50 139 LYS A O 1
ATOM 1143 N N . ASP A 1 140 ? -6.532 11.112 0.502 1.00 95.12 140 ASP A N 1
ATOM 1144 C CA . ASP A 1 140 ? -7.889 11.127 1.046 1.00 95.12 140 ASP A CA 1
ATOM 1145 C C . ASP A 1 140 ? -7.938 10.419 2.413 1.00 95.12 140 ASP A C 1
ATOM 1147 O O . ASP A 1 140 ? -8.473 10.974 3.378 1.00 95.12 140 ASP A O 1
ATOM 1151 N N . VAL A 1 141 ? -7.324 9.234 2.536 1.00 95.25 141 VAL A N 1
ATOM 1152 C CA . VAL A 1 141 ? -7.289 8.473 3.798 1.00 95.25 141 VAL A CA 1
ATOM 1153 C C . VAL A 1 141 ? -6.463 9.197 4.862 1.00 95.25 141 VAL A C 1
ATOM 1155 O O . VAL A 1 141 ? -6.980 9.494 5.939 1.00 95.25 141 VAL A O 1
ATOM 1158 N N . TYR A 1 142 ? -5.205 9.540 4.571 1.00 95.12 142 TYR A N 1
ATOM 1159 C CA . TYR A 1 142 ? -4.340 10.216 5.544 1.00 95.12 142 TYR A CA 1
ATOM 1160 C C . TYR A 1 142 ? -4.838 11.625 5.871 1.00 95.12 142 TYR A C 1
ATOM 1162 O O . TYR A 1 142 ? -4.768 12.044 7.022 1.00 95.12 142 TYR A O 1
ATOM 1170 N N . GLY A 1 143 ? -5.398 12.345 4.897 1.00 94.56 143 GLY A N 1
ATOM 1171 C CA . GLY A 1 143 ? -6.015 13.649 5.124 1.00 94.56 143 GLY A CA 1
ATOM 1172 C C . GLY A 1 143 ? -7.245 13.563 6.028 1.00 94.56 143 GLY A C 1
ATOM 1173 O O . GLY A 1 143 ? -7.465 14.451 6.849 1.00 94.56 143 GLY A O 1
ATOM 1174 N N . THR A 1 144 ? -8.028 12.487 5.922 1.00 95.19 144 THR A N 1
ATOM 1175 C CA . THR A 1 144 ? -9.158 12.227 6.825 1.00 95.19 144 THR A CA 1
ATOM 1176 C C . THR A 1 144 ? -8.683 11.914 8.240 1.00 95.19 144 THR A C 1
ATOM 1178 O O . THR A 1 144 ? -9.160 12.541 9.185 1.00 95.19 144 THR A O 1
ATOM 1181 N N . LEU A 1 145 ? -7.704 11.018 8.394 1.00 94.94 145 LEU A N 1
ATOM 1182 C CA . LEU A 1 145 ? -7.125 10.684 9.699 1.00 94.94 145 LEU A CA 1
ATOM 1183 C C . LEU A 1 145 ? -6.490 11.910 10.369 1.00 94.94 145 LEU A C 1
ATOM 1185 O O . LEU A 1 145 ? -6.707 12.147 11.552 1.00 94.94 145 LEU A O 1
ATOM 1189 N N . GLU A 1 146 ? -5.791 12.752 9.609 1.00 94.44 146 GLU A N 1
ATOM 1190 C CA . GLU A 1 146 ? -5.201 13.992 10.116 1.00 94.44 146 GLU A CA 1
ATOM 1191 C C . GLU A 1 146 ? -6.273 14.990 10.589 1.00 94.44 146 GLU A C 1
ATOM 1193 O O . GLU A 1 146 ? -6.134 15.608 11.646 1.00 94.44 146 GLU A O 1
ATOM 1198 N N . LYS A 1 147 ? -7.387 15.127 9.855 1.00 94.94 147 LYS A N 1
ATOM 1199 C CA . LYS A 1 147 ? -8.530 15.944 10.301 1.00 94.94 147 LYS A CA 1
ATOM 1200 C C . LYS A 1 147 ? -9.135 15.403 11.598 1.00 94.94 147 LYS A C 1
ATOM 1202 O O . LYS A 1 147 ? -9.417 16.186 12.501 1.00 94.94 147 LYS A O 1
ATOM 1207 N N . LEU A 1 148 ? -9.310 14.087 11.705 1.00 94.81 148 LEU A N 1
ATOM 1208 C CA . LEU A 1 148 ? -9.854 13.438 12.902 1.00 94.81 148 LEU A CA 1
ATOM 1209 C C . LEU A 1 148 ? -8.923 13.579 14.108 1.00 94.81 148 LEU A C 1
ATOM 1211 O O . LEU A 1 148 ? -9.371 13.936 15.196 1.00 94.81 148 LEU A O 1
ATOM 1215 N N . LYS A 1 149 ? -7.618 13.415 13.898 1.00 93.81 149 LYS A N 1
ATOM 1216 C CA . LYS A 1 149 ? -6.592 13.656 14.912 1.00 93.81 149 LYS A CA 1
ATOM 1217 C C . LYS A 1 149 ? -6.657 15.087 15.452 1.00 93.81 149 LYS A C 1
ATOM 1219 O O . LYS A 1 149 ? -6.632 15.281 16.664 1.00 93.81 149 LYS A O 1
ATOM 1224 N N . ARG A 1 150 ? -6.826 16.091 14.581 1.00 93.69 150 ARG A N 1
ATOM 1225 C CA . ARG A 1 150 ? -6.993 17.504 14.990 1.00 93.69 150 ARG A CA 1
ATOM 1226 C C . ARG A 1 150 ? -8.278 17.772 15.768 1.00 93.69 150 ARG A C 1
ATOM 1228 O O . ARG A 1 150 ? -8.296 18.684 16.587 1.00 93.69 150 ARG A O 1
ATOM 1235 N N . LYS A 1 151 ? -9.332 16.986 15.536 1.00 93.56 151 LYS A N 1
ATOM 1236 C CA . LYS A 1 151 ? -10.574 17.025 16.324 1.00 93.56 151 LYS A CA 1
ATOM 1237 C C . LYS A 1 151 ? -10.445 16.348 17.698 1.00 93.56 151 LYS A C 1
ATOM 1239 O O . LYS A 1 151 ? -11.379 16.418 18.485 1.00 93.56 151 LYS A O 1
ATOM 1244 N N . GLY A 1 152 ? -9.306 15.719 17.999 1.00 92.31 152 GLY A N 1
ATOM 1245 C CA . GLY A 1 152 ? -9.050 15.052 19.278 1.00 92.31 152 GLY A CA 1
ATOM 1246 C C . GLY A 1 152 ? -9.382 13.559 19.295 1.00 92.31 152 GLY A C 1
ATOM 1247 O O . GLY A 1 152 ? -9.294 12.938 20.351 1.00 92.31 152 GLY A O 1
ATOM 1248 N N . TYR A 1 153 ? -9.722 12.956 18.151 1.00 94.25 153 TYR A N 1
ATOM 1249 C CA . TYR A 1 153 ? -9.985 11.520 18.072 1.00 94.25 153 TYR A CA 1
ATOM 1250 C C . TYR A 1 153 ? -8.677 10.719 18.109 1.00 94.25 153 TYR A C 1
ATOM 1252 O O . TYR A 1 153 ? -7.979 10.587 17.100 1.00 94.25 153 TYR A O 1
ATOM 1260 N N . GLY A 1 154 ? -8.348 10.169 19.282 1.00 91.19 154 GLY A N 1
ATOM 1261 C CA . GLY A 1 154 ? -7.089 9.453 19.526 1.00 91.19 154 GLY A CA 1
ATOM 1262 C C . GLY A 1 154 ? -6.880 8.228 18.630 1.00 91.19 154 GLY A C 1
ATOM 1263 O O . GLY A 1 154 ? -5.749 7.952 18.227 1.00 91.19 154 GLY A O 1
ATOM 1264 N N . PHE A 1 155 ? -7.963 7.549 18.234 1.00 93.50 155 PHE A N 1
ATOM 1265 C CA . PHE A 1 155 ? -7.892 6.388 17.343 1.00 93.50 155 PHE A CA 1
ATOM 1266 C C . PHE A 1 155 ? -7.264 6.715 15.981 1.00 93.50 155 PHE A C 1
ATOM 1268 O O . PHE A 1 155 ? -6.657 5.845 15.362 1.00 93.50 155 PHE A O 1
ATOM 1275 N N . ALA A 1 156 ? -7.390 7.955 15.494 1.00 94.44 156 ALA A N 1
ATOM 1276 C CA . ALA A 1 156 ? -6.881 8.330 14.179 1.00 94.44 156 ALA A CA 1
ATOM 1277 C C . ALA A 1 156 ? -5.345 8.304 14.141 1.00 94.44 156 ALA A C 1
ATOM 1279 O O . ALA A 1 156 ? -4.754 7.858 13.157 1.00 94.44 156 ALA A O 1
ATOM 1280 N N . ASP A 1 157 ? -4.706 8.722 15.238 1.00 93.19 157 ASP A N 1
ATOM 1281 C CA . ASP A 1 157 ? -3.253 8.650 15.409 1.00 93.19 157 ASP A CA 1
ATOM 1282 C C . ASP A 1 157 ? -2.776 7.193 15.539 1.00 93.19 157 ASP A C 1
ATOM 1284 O O . ASP A 1 157 ? -1.763 6.818 14.948 1.00 93.19 157 ASP A O 1
ATOM 1288 N N . GLU A 1 158 ? -3.528 6.348 16.254 1.00 93.00 158 GLU A N 1
ATOM 1289 C CA . GLU A 1 158 ? -3.221 4.917 16.386 1.00 93.00 158 GLU A CA 1
ATOM 1290 C C . GLU A 1 158 ? -3.317 4.184 15.043 1.00 93.00 158 GLU A C 1
ATOM 1292 O O . GLU A 1 158 ? -2.391 3.454 14.677 1.00 93.00 158 GLU A O 1
ATOM 1297 N N . ILE A 1 159 ? -4.383 4.428 14.272 1.00 94.12 159 ILE A N 1
ATOM 1298 C CA . ILE A 1 159 ? -4.537 3.878 12.921 1.00 94.12 159 ILE A CA 1
ATOM 1299 C C . ILE A 1 159 ? -3.367 4.329 12.049 1.00 94.12 159 ILE A C 1
ATOM 1301 O O . ILE A 1 159 ? -2.694 3.488 11.463 1.00 94.12 159 ILE A O 1
ATOM 1305 N N . GLN A 1 160 ? -3.061 5.629 12.004 1.00 93.19 160 GLN A N 1
ATOM 1306 C CA . GLN A 1 160 ? -1.984 6.152 11.160 1.00 93.19 160 GLN A CA 1
ATOM 1307 C C . GLN A 1 160 ? -0.619 5.511 11.471 1.00 93.19 160 GLN A C 1
ATOM 1309 O O . GLN A 1 160 ? 0.140 5.220 10.547 1.00 93.19 160 GLN A O 1
ATOM 1314 N N . LYS A 1 161 ? -0.322 5.252 12.752 1.00 92.19 161 LYS A N 1
ATOM 1315 C CA . LYS A 1 161 ? 0.936 4.631 13.207 1.00 92.19 161 LYS A CA 1
ATOM 1316 C C . LYS A 1 161 ? 1.025 3.129 12.945 1.00 92.19 161 LYS A C 1
ATOM 1318 O O . LYS A 1 161 ? 2.124 2.593 12.802 1.00 92.19 161 LYS A O 1
ATOM 1323 N N . THR A 1 162 ? -0.105 2.428 12.953 1.00 93.19 162 THR A N 1
ATOM 1324 C CA . THR A 1 162 ? -0.143 0.956 12.880 1.00 93.19 162 THR A CA 1
ATOM 1325 C C . THR A 1 162 ? -0.537 0.425 11.505 1.00 93.19 162 THR A C 1
ATOM 1327 O O . THR A 1 162 ? -0.364 -0.768 11.242 1.00 93.19 162 THR A O 1
ATOM 1330 N N . MET A 1 163 ? -1.002 1.300 10.610 1.00 95.00 163 MET A N 1
ATOM 1331 C CA . MET A 1 163 ? -1.497 0.921 9.295 1.00 95.00 163 MET A CA 1
ATOM 1332 C C . MET A 1 163 ? -0.423 0.301 8.402 1.00 95.00 163 MET A C 1
ATOM 1334 O O . MET A 1 163 ? 0.704 0.790 8.280 1.00 95.00 163 MET A O 1
ATOM 1338 N N . THR A 1 164 ? -0.812 -0.784 7.738 1.00 96.69 164 THR A N 1
ATOM 1339 C CA . THR A 1 164 ? 0.012 -1.499 6.762 1.00 96.69 164 THR A CA 1
ATOM 1340 C C . THR A 1 164 ? -0.622 -1.405 5.378 1.00 96.69 164 THR A C 1
ATOM 1342 O O . THR A 1 164 ? -1.814 -1.651 5.207 1.00 96.69 164 THR A O 1
ATOM 1345 N N . VAL A 1 165 ? 0.175 -1.062 4.370 1.00 98.00 165 VAL A N 1
ATOM 1346 C CA . VAL A 1 165 ? -0.247 -1.056 2.968 1.00 98.00 165 VAL A CA 1
ATOM 1347 C C . VAL A 1 165 ? 0.107 -2.400 2.337 1.00 98.00 165 VAL A C 1
ATOM 1349 O O . VAL A 1 165 ? 1.274 -2.769 2.240 1.00 98.00 165 VAL A O 1
ATOM 1352 N N . ILE A 1 166 ? -0.898 -3.138 1.884 1.00 97.88 166 ILE A N 1
ATOM 1353 C CA . ILE A 1 166 ? -0.746 -4.379 1.129 1.00 97.88 166 ILE A CA 1
ATOM 1354 C C . ILE A 1 166 ? -0.856 -4.050 -0.357 1.00 97.88 166 ILE A C 1
ATOM 1356 O O . ILE A 1 166 ? -1.799 -3.388 -0.792 1.00 97.88 166 ILE A O 1
ATOM 1360 N N . ILE A 1 167 ? 0.089 -4.542 -1.150 1.00 96.00 167 ILE A N 1
ATOM 1361 C CA . ILE A 1 167 ? 0.089 -4.377 -2.602 1.00 96.00 167 ILE A CA 1
ATOM 1362 C C . ILE A 1 167 ? -0.005 -5.763 -3.219 1.00 96.00 167 ILE A C 1
ATOM 1364 O O . ILE A 1 167 ? 0.924 -6.549 -3.090 1.00 96.00 167 ILE A O 1
ATOM 1368 N N . VAL A 1 168 ? -1.111 -6.072 -3.886 1.00 93.31 168 VAL A N 1
ATOM 1369 C CA . VAL A 1 168 ? -1.317 -7.346 -4.578 1.00 93.31 168 VAL A CA 1
ATOM 1370 C C . VAL A 1 168 ? -1.110 -7.122 -6.071 1.00 93.31 168 VAL A C 1
ATOM 1372 O O . VAL A 1 168 ? -1.993 -6.596 -6.749 1.00 93.31 168 VAL A O 1
ATOM 1375 N N . GLY A 1 169 ? 0.059 -7.486 -6.591 1.00 88.38 169 GLY A N 1
ATOM 1376 C CA . GLY A 1 169 ? 0.428 -7.165 -7.969 1.00 88.38 169 GLY A CA 1
ATOM 1377 C C . GLY A 1 169 ? 1.850 -7.571 -8.337 1.00 88.38 169 GLY A C 1
ATOM 1378 O O . GLY A 1 169 ? 2.513 -8.297 -7.602 1.00 88.38 169 GLY A O 1
ATOM 1379 N N . GLY A 1 170 ? 2.304 -7.121 -9.507 1.00 82.44 170 GLY A N 1
ATOM 1380 C CA . GLY A 1 170 ? 3.706 -7.235 -9.916 1.00 82.44 170 GLY A CA 1
ATOM 1381 C C . GLY A 1 170 ? 4.558 -6.036 -9.484 1.00 82.44 170 GLY A C 1
ATOM 1382 O O . GLY A 1 170 ? 4.049 -5.032 -8.981 1.00 82.44 170 GLY A O 1
ATOM 1383 N N . ASP A 1 171 ? 5.858 -6.107 -9.771 1.00 81.44 171 ASP A N 1
ATOM 1384 C CA . ASP A 1 171 ? 6.847 -5.076 -9.421 1.00 81.44 171 ASP A CA 1
ATOM 1385 C C . ASP A 1 171 ? 6.525 -3.681 -9.964 1.00 81.44 171 ASP A C 1
ATOM 1387 O O . ASP A 1 171 ? 6.899 -2.686 -9.349 1.00 81.44 171 ASP A O 1
ATOM 1391 N N . CYS A 1 172 ? 5.838 -3.583 -11.104 1.00 79.50 172 CYS A N 1
ATOM 1392 C CA . CYS A 1 172 ? 5.466 -2.293 -11.692 1.00 79.50 172 CYS A CA 1
ATOM 1393 C C . CYS A 1 172 ? 4.507 -1.533 -10.760 1.00 79.50 172 CYS A C 1
ATOM 1395 O O . CYS A 1 172 ? 4.778 -0.398 -10.372 1.00 79.50 172 CYS A O 1
ATOM 1397 N N . VAL A 1 173 ? 3.444 -2.206 -10.306 1.00 86.06 173 VAL A N 1
ATOM 1398 C CA . VAL A 1 173 ? 2.466 -1.642 -9.363 1.00 86.06 173 VAL A CA 1
ATOM 1399 C C . VAL A 1 173 ? 3.083 -1.425 -7.982 1.00 86.06 173 VAL A C 1
ATOM 1401 O O . VAL A 1 173 ? 2.810 -0.407 -7.347 1.00 86.06 173 VAL A O 1
ATOM 1404 N N . ALA A 1 174 ? 3.949 -2.336 -7.527 1.00 89.50 174 ALA A N 1
ATOM 1405 C CA . ALA A 1 174 ? 4.671 -2.158 -6.271 1.00 89.50 174 ALA A CA 1
ATOM 1406 C C . ALA A 1 174 ? 5.562 -0.906 -6.293 1.00 89.50 174 ALA A C 1
ATOM 1408 O O . ALA A 1 174 ? 5.440 -0.069 -5.402 1.00 89.50 174 ALA A O 1
ATOM 1409 N N . ASN A 1 175 ? 6.396 -0.732 -7.327 1.00 87.31 175 ASN A N 1
ATOM 1410 C CA . ASN A 1 175 ? 7.238 0.460 -7.481 1.00 87.31 175 ASN A CA 1
ATOM 1411 C C . ASN A 1 175 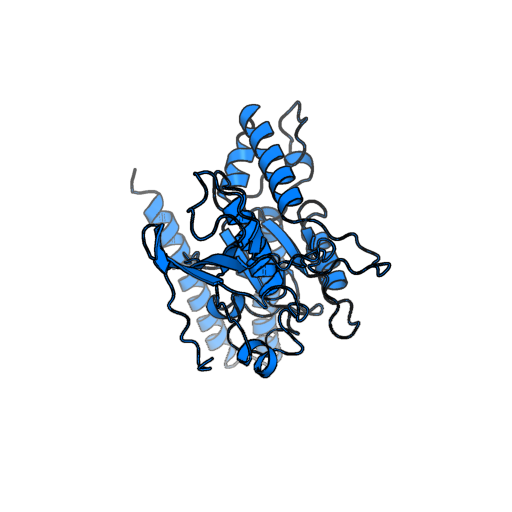? 6.405 1.742 -7.608 1.00 87.31 175 ASN A C 1
ATOM 1413 O O . ASN A 1 175 ? 6.782 2.753 -7.025 1.00 87.31 175 ASN A O 1
ATOM 1417 N N . TRP A 1 176 ? 5.277 1.710 -8.328 1.00 88.19 176 TRP A N 1
ATOM 1418 C CA . TRP A 1 176 ? 4.380 2.864 -8.436 1.00 88.19 176 TRP A CA 1
ATOM 1419 C C . TRP A 1 176 ? 3.881 3.323 -7.062 1.00 88.19 176 TRP A C 1
ATOM 1421 O O . TRP A 1 176 ? 4.048 4.484 -6.695 1.00 88.19 176 TRP A O 1
ATOM 1431 N N . ILE A 1 177 ? 3.311 2.412 -6.273 1.00 92.38 177 ILE A N 1
ATOM 1432 C CA . ILE A 1 177 ? 2.749 2.755 -4.960 1.00 92.38 177 ILE A CA 1
ATOM 1433 C C . ILE A 1 177 ? 3.855 3.154 -3.974 1.00 92.38 177 ILE A C 1
ATOM 1435 O O . ILE A 1 177 ? 3.673 4.095 -3.205 1.00 92.38 177 ILE A O 1
ATOM 1439 N N . LEU A 1 178 ? 5.014 2.487 -4.016 1.00 91.81 178 LEU A N 1
ATOM 1440 C CA . LEU A 1 178 ? 6.188 2.864 -3.223 1.00 91.81 178 LEU A CA 1
ATOM 1441 C C . LEU A 1 178 ? 6.667 4.286 -3.554 1.00 91.81 178 LEU A C 1
ATOM 1443 O O . LEU A 1 178 ? 6.900 5.075 -2.639 1.00 91.81 178 LEU A O 1
ATOM 1447 N N . GLY A 1 179 ? 6.747 4.630 -4.844 1.00 88.19 179 GLY A N 1
ATOM 1448 C CA . GLY A 1 179 ? 7.080 5.977 -5.312 1.00 88.19 179 GLY A CA 1
ATOM 1449 C C . GLY A 1 179 ? 6.109 7.024 -4.773 1.00 88.19 179 GLY A C 1
ATOM 1450 O O . GLY A 1 179 ? 6.534 7.986 -4.136 1.00 88.19 179 GLY A O 1
ATOM 1451 N N . VAL A 1 180 ? 4.803 6.771 -4.904 1.00 91.12 180 VAL A N 1
ATOM 1452 C CA . VAL A 1 180 ? 3.753 7.646 -4.358 1.00 91.12 180 VAL A CA 1
ATOM 1453 C C . VAL A 1 180 ? 3.907 7.840 -2.845 1.00 91.12 180 VAL A C 1
ATOM 1455 O O . VAL A 1 180 ? 3.839 8.968 -2.363 1.00 91.12 180 VAL A O 1
ATOM 1458 N N . ILE A 1 181 ? 4.132 6.771 -2.075 1.00 92.12 181 ILE A N 1
ATOM 1459 C CA . ILE A 1 181 ? 4.311 6.864 -0.615 1.00 92.12 181 ILE A CA 1
ATOM 1460 C C . ILE A 1 181 ? 5.523 7.740 -0.262 1.00 92.12 181 ILE A C 1
ATOM 1462 O O . ILE A 1 181 ? 5.436 8.561 0.656 1.00 92.12 181 ILE A O 1
ATOM 1466 N N . CYS A 1 182 ? 6.633 7.597 -0.991 1.00 87.25 182 CYS A N 1
ATOM 1467 C CA . CYS A 1 182 ? 7.820 8.430 -0.803 1.00 87.25 182 CYS A CA 1
ATOM 1468 C C . CYS A 1 182 ? 7.557 9.905 -1.129 1.00 87.25 182 CYS A C 1
ATOM 1470 O O . CYS A 1 182 ? 7.952 10.782 -0.355 1.00 87.25 182 CYS A O 1
ATOM 1472 N N . ASP A 1 183 ? 6.868 10.181 -2.233 1.00 86.56 183 ASP A N 1
ATOM 1473 C CA . ASP A 1 183 ? 6.620 11.543 -2.708 1.00 86.56 183 ASP A CA 1
ATOM 1474 C C . ASP A 1 183 ? 5.617 12.300 -1.835 1.00 86.56 183 ASP A C 1
ATOM 1476 O O . ASP A 1 183 ? 5.768 13.504 -1.611 1.00 86.56 183 ASP A O 1
ATOM 1480 N N . LEU A 1 184 ? 4.634 11.593 -1.270 1.00 90.00 184 LEU A N 1
ATOM 1481 C CA . LEU A 1 184 ? 3.651 12.174 -0.356 1.00 90.00 184 LEU A CA 1
ATOM 1482 C C . LEU A 1 184 ? 4.250 12.638 0.976 1.00 90.00 184 LEU A C 1
ATOM 1484 O O . LEU A 1 184 ? 3.600 13.421 1.670 1.00 90.00 184 LEU A O 1
ATOM 1488 N N . LYS A 1 185 ? 5.456 12.173 1.342 1.00 87.25 185 LYS A N 1
ATOM 1489 C CA . LYS A 1 185 ? 6.132 12.507 2.611 1.00 87.25 185 LYS A CA 1
ATOM 1490 C C . LYS A 1 185 ? 5.185 12.380 3.808 1.00 87.25 185 LYS A C 1
ATOM 1492 O O . LYS A 1 185 ? 5.036 13.306 4.607 1.00 87.25 185 LYS A O 1
ATOM 1497 N N . LEU A 1 186 ? 4.502 11.237 3.880 1.00 86.81 186 LEU A N 1
ATOM 1498 C CA . LEU A 1 186 ? 3.517 10.961 4.921 1.00 86.81 186 LEU A CA 1
ATOM 1499 C C . LEU A 1 186 ? 4.153 11.124 6.317 1.00 86.81 186 LEU A C 1
ATOM 1501 O O . LEU A 1 186 ? 5.321 10.766 6.479 1.00 86.81 186 LEU A O 1
ATOM 1505 N N . PRO A 1 187 ? 3.412 11.631 7.326 1.00 79.44 187 PRO A N 1
ATOM 1506 C CA . PRO A 1 187 ? 3.966 11.888 8.660 1.00 79.44 187 PRO A CA 1
ATOM 1507 C C . PRO A 1 187 ? 4.582 10.645 9.311 1.00 79.44 187 PRO A C 1
ATOM 1509 O O . PRO A 1 187 ? 5.601 10.735 9.983 1.00 79.44 187 PRO A O 1
ATOM 1512 N N . GLU A 1 188 ? 3.957 9.493 9.068 1.00 83.06 188 GLU A N 1
ATOM 1513 C CA . GLU A 1 188 ? 4.423 8.168 9.463 1.00 83.06 188 GLU A CA 1
ATOM 1514 C C . GLU A 1 188 ? 4.382 7.282 8.217 1.00 83.06 188 GLU A C 1
ATOM 1516 O O . GLU A 1 188 ? 3.336 7.164 7.563 1.00 83.06 188 GLU A O 1
ATOM 1521 N N . LEU A 1 189 ? 5.521 6.683 7.863 1.00 89.19 189 LEU A N 1
ATOM 1522 C CA . LEU A 1 189 ? 5.597 5.775 6.722 1.00 89.19 189 LEU A CA 1
ATOM 1523 C C . LEU A 1 189 ? 4.941 4.437 7.095 1.00 89.19 189 LEU A C 1
ATOM 1525 O O . LEU A 1 189 ? 5.376 3.803 8.063 1.00 89.19 189 LEU A O 1
ATOM 1529 N N . PRO A 1 190 ? 3.923 3.976 6.345 1.00 93.69 190 PRO A N 1
ATOM 1530 C CA . PRO A 1 190 ? 3.286 2.702 6.636 1.00 93.69 190 PRO A CA 1
ATOM 1531 C C . PRO A 1 190 ? 4.256 1.543 6.394 1.00 93.69 190 PRO A C 1
ATOM 1533 O O . PRO A 1 190 ? 5.158 1.616 5.557 1.00 93.69 190 PRO A O 1
ATOM 1536 N N . SER A 1 191 ? 4.035 0.429 7.095 1.00 95.31 191 SER A N 1
ATOM 1537 C CA . SER A 1 191 ? 4.650 -0.843 6.690 1.00 95.31 191 SER A CA 1
ATOM 1538 C C . SER A 1 191 ? 4.055 -1.280 5.347 1.00 95.31 191 SER A C 1
ATOM 1540 O O . SER A 1 191 ? 2.881 -1.018 5.090 1.00 95.31 191 SER A O 1
ATOM 1542 N N . ILE A 1 192 ? 4.843 -1.929 4.488 1.00 95.75 192 ILE A N 1
ATOM 1543 C CA . ILE A 1 192 ? 4.415 -2.291 3.129 1.00 95.75 192 ILE A CA 1
ATOM 1544 C C . ILE A 1 192 ? 4.592 -3.794 2.921 1.00 95.75 192 ILE A C 1
ATOM 1546 O O . ILE A 1 192 ? 5.656 -4.340 3.208 1.00 95.75 192 ILE A O 1
ATOM 1550 N N . ALA A 1 193 ? 3.553 -4.454 2.414 1.00 96.06 193 ALA A N 1
ATOM 1551 C CA . ALA A 1 193 ? 3.534 -5.885 2.132 1.00 96.06 193 ALA A CA 1
ATOM 1552 C C . ALA A 1 193 ? 3.225 -6.141 0.643 1.00 96.06 193 ALA A C 1
ATOM 1554 O O . ALA A 1 193 ? 2.053 -6.171 0.253 1.00 96.06 193 ALA A O 1
ATOM 1555 N N . PRO A 1 194 ? 4.254 -6.300 -0.210 1.00 93.31 194 PRO A N 1
ATOM 1556 C CA . PRO A 1 194 ? 4.070 -6.622 -1.620 1.00 93.31 194 PRO A CA 1
ATOM 1557 C C . PRO A 1 194 ? 3.811 -8.125 -1.804 1.00 93.31 194 PRO A C 1
ATOM 1559 O O . PRO A 1 194 ? 4.726 -8.940 -1.711 1.00 93.31 194 PRO A O 1
ATOM 1562 N N . ILE A 1 195 ? 2.575 -8.502 -2.116 1.00 91.69 195 ILE A N 1
ATOM 1563 C CA . ILE A 1 195 ? 2.145 -9.879 -2.376 1.00 91.69 195 ILE A CA 1
ATOM 1564 C C . ILE A 1 195 ? 2.087 -10.111 -3.896 1.00 91.69 195 ILE A C 1
ATOM 1566 O O . ILE A 1 195 ? 1.310 -9.443 -4.586 1.00 91.69 195 ILE A O 1
ATOM 1570 N N . PRO A 1 196 ? 2.856 -11.068 -4.443 1.00 86.94 196 PRO A N 1
ATOM 1571 C CA . PRO A 1 196 ? 2.895 -11.289 -5.876 1.00 86.94 196 PRO A CA 1
ATOM 1572 C C . PRO A 1 196 ? 1.640 -12.025 -6.352 1.00 86.94 196 PRO A C 1
ATOM 1574 O O . PRO A 1 196 ? 1.113 -12.908 -5.675 1.00 86.94 196 PRO A O 1
ATOM 1577 N N . LEU A 1 197 ? 1.176 -11.721 -7.561 1.00 81.38 197 LEU A N 1
ATOM 1578 C CA . LEU A 1 197 ? 0.153 -12.528 -8.233 1.00 81.38 197 LEU A CA 1
ATOM 1579 C C . LEU A 1 197 ? 0.780 -13.811 -8.803 1.00 81.38 197 LEU A C 1
ATOM 1581 O O . LEU A 1 197 ? 1.864 -13.764 -9.386 1.00 81.38 197 LEU A O 1
ATOM 1585 N N . GLN A 1 198 ? 0.094 -14.955 -8.688 1.00 69.62 198 GLN A N 1
ATOM 1586 C CA . GLN A 1 198 ? 0.607 -16.267 -9.133 1.00 69.62 198 GLN A CA 1
ATOM 1587 C C . GLN A 1 198 ? 1.051 -16.303 -10.605 1.00 69.62 198 GLN A C 1
ATOM 1589 O O . GLN A 1 198 ? 1.937 -17.071 -10.965 1.00 69.62 198 GLN A O 1
ATOM 1594 N N . THR A 1 199 ? 0.508 -15.440 -11.464 1.00 58.28 199 THR A N 1
ATOM 1595 C CA . THR A 1 199 ? 0.909 -15.356 -12.876 1.00 58.28 199 THR A CA 1
ATOM 1596 C C . THR A 1 199 ? 2.285 -14.721 -13.107 1.00 58.28 199 THR A C 1
ATOM 1598 O O . THR A 1 199 ? 2.863 -14.940 -14.166 1.00 58.28 199 THR A O 1
ATOM 1601 N N . ILE A 1 200 ? 2.813 -13.943 -12.152 1.00 53.97 200 ILE A N 1
ATOM 1602 C CA . ILE A 1 200 ? 4.008 -13.088 -12.319 1.00 53.97 200 ILE A CA 1
ATOM 1603 C C . ILE A 1 200 ? 5.246 -13.687 -11.622 1.00 53.97 200 ILE A C 1
ATOM 1605 O O . ILE A 1 200 ? 6.375 -13.325 -11.932 1.00 53.97 200 ILE A O 1
ATOM 1609 N N . SER A 1 201 ? 5.062 -14.670 -10.735 1.00 48.25 201 SER A N 1
ATOM 1610 C CA . SER A 1 201 ? 6.150 -15.254 -9.932 1.00 48.25 201 SER A CA 1
ATOM 1611 C C . SER A 1 201 ? 7.080 -16.217 -10.690 1.00 48.25 201 SER A C 1
ATOM 1613 O O . SER A 1 201 ? 7.979 -16.791 -10.078 1.00 48.25 201 SER A O 1
ATOM 1615 N N . LEU A 1 202 ? 6.877 -16.436 -11.994 1.00 44.19 202 LEU A N 1
ATOM 1616 C CA . LEU A 1 202 ? 7.727 -17.339 -12.785 1.00 44.19 202 LEU A CA 1
ATOM 1617 C C . LEU A 1 202 ? 9.073 -16.717 -13.180 1.00 44.19 202 LEU A C 1
ATOM 1619 O O . LEU A 1 202 ? 9.944 -17.424 -13.681 1.00 44.19 202 LEU A O 1
ATOM 1623 N N . ILE A 1 203 ? 9.258 -15.417 -12.942 1.00 50.53 203 ILE A N 1
ATOM 1624 C CA . ILE A 1 203 ? 10.515 -14.718 -13.190 1.00 50.53 203 ILE A CA 1
ATOM 1625 C C . ILE A 1 203 ? 11.125 -14.405 -11.821 1.00 50.53 203 ILE A C 1
ATOM 1627 O O . ILE A 1 203 ? 10.560 -13.648 -11.034 1.00 50.53 203 ILE A O 1
ATOM 1631 N N . GLY A 1 204 ? 12.243 -15.060 -11.497 1.00 48.69 204 GLY A N 1
ATOM 1632 C CA . GLY A 1 204 ? 12.996 -14.771 -10.278 1.00 48.69 204 GLY A CA 1
ATOM 1633 C C . GLY A 1 204 ? 13.439 -13.306 -10.239 1.00 48.69 204 GLY A C 1
ATOM 1634 O O . GLY A 1 204 ? 13.713 -12.717 -11.280 1.00 48.69 204 GLY A O 1
ATOM 1635 N N . GLY A 1 205 ? 13.514 -12.728 -9.036 1.00 58.00 205 GLY A N 1
ATOM 1636 C CA . GLY A 1 205 ? 13.958 -11.345 -8.839 1.00 58.00 205 GLY A CA 1
ATOM 1637 C C . GLY A 1 205 ? 12.837 -10.308 -8.781 1.00 58.00 205 GLY A C 1
ATOM 1638 O O . GLY A 1 205 ? 13.041 -9.213 -9.278 1.00 58.00 205 GLY A O 1
ATOM 1639 N N . SER A 1 206 ? 11.678 -10.627 -8.192 1.00 74.12 206 SER A N 1
ATOM 1640 C CA . SER A 1 206 ? 10.636 -9.633 -7.876 1.00 74.12 206 SER A CA 1
ATOM 1641 C C . SER A 1 206 ? 10.849 -8.999 -6.493 1.00 74.12 206 SER A C 1
ATOM 1643 O O . SER A 1 206 ? 11.425 -9.641 -5.607 1.00 74.12 206 SER A O 1
ATOM 1645 N N . ILE A 1 207 ? 10.329 -7.787 -6.267 1.00 85.19 207 ILE A N 1
ATOM 1646 C CA . ILE A 1 207 ? 10.334 -7.121 -4.949 1.00 85.19 207 ILE A CA 1
ATOM 1647 C C . ILE A 1 207 ? 9.743 -8.066 -3.899 1.00 85.19 207 ILE A C 1
ATOM 1649 O O . ILE A 1 207 ? 10.343 -8.306 -2.856 1.00 85.19 207 ILE A O 1
ATOM 1653 N N . SER A 1 208 ? 8.591 -8.664 -4.199 1.00 87.19 208 SER A N 1
ATOM 1654 C CA . SER A 1 208 ? 7.907 -9.609 -3.319 1.00 87.19 208 SER A CA 1
ATOM 1655 C C . SER A 1 208 ? 8.764 -10.813 -2.926 1.00 87.19 208 SER A C 1
ATOM 1657 O O . SER A 1 208 ? 8.809 -11.186 -1.751 1.00 87.19 208 SER A O 1
ATOM 1659 N N . SER A 1 209 ? 9.455 -11.417 -3.896 1.00 82.25 209 SER A N 1
ATOM 1660 C CA . SER A 1 209 ? 10.288 -12.601 -3.669 1.00 82.25 209 SER A CA 1
ATOM 1661 C C . SER A 1 209 ? 11.472 -12.304 -2.750 1.00 82.25 209 SER A C 1
ATOM 1663 O O . SER A 1 209 ? 11.802 -13.141 -1.912 1.00 82.25 209 SER A O 1
ATOM 1665 N N . SER A 1 210 ? 12.064 -11.109 -2.847 1.00 85.44 210 SER A N 1
ATOM 1666 C CA . SER A 1 210 ? 13.169 -10.672 -1.979 1.00 85.44 210 SER A CA 1
ATOM 1667 C C . SER A 1 210 ? 12.780 -10.603 -0.498 1.00 85.44 210 SER A C 1
ATOM 1669 O O . SER A 1 210 ? 13.631 -10.780 0.369 1.00 85.44 210 SER A O 1
ATOM 1671 N N . PHE A 1 211 ? 11.490 -10.408 -0.201 1.00 87.88 211 PHE A N 1
ATOM 1672 C CA . PHE A 1 211 ? 10.945 -10.425 1.162 1.00 87.88 211 PHE A CA 1
ATOM 1673 C C . PHE A 1 211 ? 10.272 -11.756 1.538 1.00 87.88 211 PHE A C 1
ATOM 1675 O O . PHE A 1 211 ? 9.682 -11.865 2.610 1.00 87.88 211 PHE A O 1
ATOM 1682 N N . GLY A 1 212 ? 10.361 -12.783 0.685 1.00 87.44 212 GLY A N 1
ATOM 1683 C CA . GLY A 1 212 ? 9.828 -14.118 0.966 1.00 87.44 212 GLY A CA 1
ATOM 1684 C C . GLY A 1 212 ? 8.307 -14.253 0.830 1.00 87.44 212 GLY A C 1
ATOM 1685 O O . GLY A 1 212 ? 7.747 -15.253 1.287 1.00 87.44 212 GLY A O 1
ATOM 1686 N N . TRP A 1 213 ? 7.625 -13.288 0.204 1.00 89.38 213 TRP A N 1
ATOM 1687 C CA . TRP A 1 213 ? 6.178 -13.362 0.002 1.00 89.38 213 TRP A CA 1
ATOM 1688 C C . TRP A 1 213 ? 5.803 -14.460 -0.989 1.00 89.38 213 TRP A C 1
ATOM 1690 O O . TRP A 1 213 ? 6.378 -14.581 -2.073 1.00 89.38 213 TRP A O 1
ATOM 1700 N N . ARG A 1 214 ? 4.783 -15.242 -0.630 1.00 84.25 214 ARG A N 1
ATOM 1701 C CA . ARG A 1 214 ? 4.210 -16.260 -1.512 1.00 84.25 214 ARG A CA 1
ATOM 1702 C C . ARG A 1 214 ? 3.196 -15.642 -2.452 1.00 84.25 214 ARG A C 1
ATOM 1704 O O . ARG A 1 214 ? 2.457 -14.736 -2.074 1.00 84.25 214 ARG A O 1
ATOM 1711 N N . SER A 1 215 ? 3.135 -16.179 -3.664 1.00 83.31 215 SER A N 1
ATOM 1712 C CA . SER A 1 215 ? 2.161 -15.723 -4.640 1.00 83.31 215 SER A CA 1
ATOM 1713 C C . SER A 1 215 ? 0.737 -16.097 -4.259 1.00 83.31 215 SER A C 1
ATOM 1715 O O . SER A 1 215 ? 0.508 -17.214 -3.797 1.00 83.31 215 SER A O 1
ATOM 1717 N N . ILE A 1 216 ? -0.204 -15.203 -4.548 1.00 86.19 216 ILE A N 1
ATOM 1718 C CA . ILE A 1 216 ? -1.635 -15.420 -4.350 1.00 86.19 216 ILE A CA 1
ATOM 1719 C C . ILE A 1 216 ? -2.355 -15.677 -5.681 1.00 86.19 216 ILE A C 1
ATOM 1721 O O . ILE A 1 216 ? -2.090 -15.025 -6.698 1.00 86.19 216 ILE A O 1
ATOM 1725 N N . SER A 1 217 ? -3.284 -16.628 -5.669 1.00 83.38 217 SER A N 1
ATOM 1726 C CA . SER A 1 217 ? -4.213 -16.956 -6.751 1.00 83.38 217 SER A CA 1
ATOM 1727 C C . SER A 1 217 ? -5.666 -16.698 -6.317 1.00 83.38 217 SER A C 1
ATOM 1729 O O . SER A 1 217 ? -5.953 -16.598 -5.123 1.00 83.38 217 SER A O 1
ATOM 1731 N N . PRO A 1 218 ? -6.636 -16.611 -7.246 1.00 82.00 218 PRO A N 1
ATOM 1732 C CA . PRO A 1 218 ? -8.039 -16.432 -6.895 1.00 82.00 218 PRO A CA 1
ATOM 1733 C C . PRO A 1 218 ? -8.619 -17.636 -6.194 1.00 82.00 218 PRO A C 1
ATOM 1735 O O . PRO A 1 218 ? -9.686 -17.492 -5.620 1.00 82.00 218 PRO A O 1
ATOM 1738 N N . ASP A 1 219 ? -7.993 -18.803 -6.283 1.00 83.88 219 ASP A N 1
ATOM 1739 C CA . ASP A 1 219 ? -8.475 -20.015 -5.633 1.00 83.88 219 ASP A CA 1
ATOM 1740 C C . ASP A 1 219 ? -7.945 -20.102 -4.195 1.00 83.88 219 ASP A C 1
ATOM 1742 O O . ASP A 1 219 ? -8.555 -20.756 -3.347 1.00 83.88 219 ASP A O 1
ATOM 1746 N N . ASP A 1 220 ? -6.898 -19.333 -3.876 1.00 82.62 220 ASP A N 1
ATOM 1747 C CA . ASP A 1 220 ? -6.339 -19.277 -2.536 1.00 82.62 220 ASP A CA 1
ATOM 1748 C C . ASP A 1 220 ? -7.280 -18.585 -1.531 1.00 82.62 220 ASP A C 1
ATOM 1750 O O . ASP A 1 220 ? -8.049 -17.661 -1.856 1.00 82.62 220 ASP A O 1
ATOM 1754 N N . PRO A 1 221 ? -7.228 -19.014 -0.259 1.00 84.88 221 PRO A N 1
ATOM 1755 C CA . PRO A 1 221 ? -7.895 -18.327 0.832 1.00 84.88 221 PRO A CA 1
ATOM 1756 C C . PRO A 1 221 ? -7.132 -17.044 1.194 1.00 84.88 221 PRO A C 1
ATOM 1758 O O . PRO A 1 221 ? -6.146 -17.077 1.927 1.00 84.88 221 PRO A O 1
ATOM 1761 N N . VAL A 1 222 ? -7.654 -15.893 0.757 1.00 89.00 222 VAL A N 1
ATOM 1762 C CA . VAL A 1 222 ? -7.107 -14.546 1.043 1.00 89.00 222 VAL A CA 1
ATOM 1763 C C . VAL A 1 222 ? -6.811 -14.314 2.533 1.00 89.00 222 VAL A C 1
ATOM 1765 O O . VAL A 1 222 ? -5.859 -13.615 2.873 1.00 89.00 222 VAL A O 1
ATOM 1768 N N . LYS A 1 223 ? -7.577 -14.939 3.439 1.00 87.81 223 LYS A N 1
ATOM 1769 C CA . LYS A 1 223 ? -7.343 -14.861 4.890 1.00 87.81 223 LYS A CA 1
ATOM 1770 C C . LYS A 1 223 ? -5.944 -15.316 5.304 1.00 87.81 223 LYS A C 1
ATOM 1772 O O . LYS A 1 223 ? -5.383 -14.735 6.222 1.00 87.81 223 LYS A O 1
ATOM 1777 N N . LEU A 1 224 ? -5.387 -16.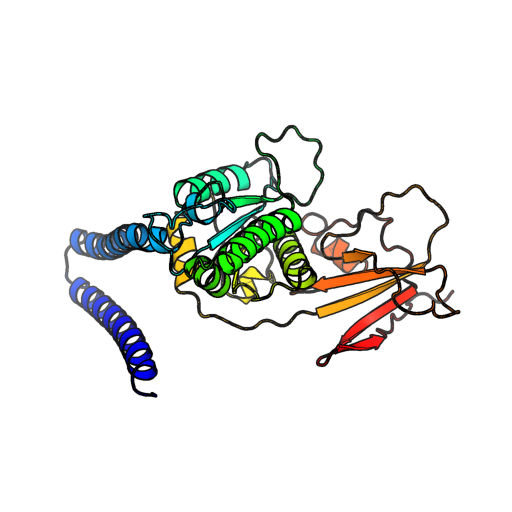334 4.644 1.00 85.44 224 LEU A N 1
ATOM 1778 C CA . LEU A 1 224 ? -4.041 -16.811 4.964 1.00 85.44 224 LEU A CA 1
ATOM 1779 C C . LEU A 1 224 ? -2.995 -15.759 4.606 1.00 85.44 224 LEU A C 1
ATOM 1781 O O . LEU A 1 224 ? -2.134 -15.475 5.424 1.00 85.44 224 LEU A O 1
ATOM 1785 N N . SER A 1 225 ? -3.123 -15.116 3.445 1.00 89.56 225 SER A N 1
ATOM 1786 C CA . SER A 1 225 ? -2.229 -14.023 3.053 1.00 89.56 225 SER A CA 1
ATOM 1787 C C . SER A 1 225 ? -2.330 -12.831 4.005 1.00 89.56 225 SER A C 1
ATOM 1789 O O . SER A 1 225 ? -1.322 -12.226 4.340 1.00 89.56 225 SER A O 1
ATOM 1791 N N . LEU A 1 226 ? -3.534 -12.512 4.484 1.00 91.81 226 LEU A N 1
ATOM 1792 C CA . LEU A 1 226 ? -3.730 -11.474 5.495 1.00 91.81 226 LEU A CA 1
ATOM 1793 C C . LEU A 1 226 ? -3.050 -11.836 6.828 1.00 91.81 226 LEU A C 1
ATOM 1795 O O . LEU A 1 226 ? -2.355 -11.000 7.401 1.00 91.81 226 LEU A O 1
ATOM 1799 N N . LEU A 1 227 ? -3.175 -13.085 7.286 1.00 88.88 227 LEU A N 1
ATOM 1800 C CA . LEU A 1 227 ? -2.449 -13.569 8.465 1.00 88.88 227 LEU A CA 1
ATOM 1801 C C . LEU A 1 227 ? -0.931 -13.512 8.273 1.00 88.88 227 LEU A C 1
ATOM 1803 O O . LEU A 1 227 ? -0.230 -13.043 9.167 1.00 88.88 227 LEU A O 1
ATOM 1807 N N . ASP A 1 228 ? -0.430 -13.933 7.110 1.00 89.56 228 ASP A N 1
ATOM 1808 C CA . ASP A 1 228 ? 0.994 -13.842 6.784 1.00 89.56 228 ASP A CA 1
ATOM 1809 C C . ASP A 1 228 ? 1.482 -12.386 6.916 1.00 89.56 228 ASP A C 1
ATOM 1811 O O . ASP A 1 228 ? 2.555 -12.152 7.464 1.00 89.56 228 ASP A O 1
ATOM 1815 N N . VAL A 1 229 ? 0.671 -11.397 6.509 1.00 93.00 229 VAL A N 1
ATOM 1816 C CA . VAL A 1 229 ? 0.986 -9.967 6.683 1.00 93.00 229 VAL A CA 1
ATOM 1817 C C . VAL A 1 229 ? 1.060 -9.541 8.146 1.00 93.00 229 VAL A C 1
ATOM 1819 O O . VAL A 1 229 ? 1.977 -8.811 8.517 1.00 93.00 229 VAL A O 1
ATOM 1822 N N . GLN A 1 230 ? 0.140 -10.002 8.989 1.00 89.81 230 GLN A N 1
ATOM 1823 C CA . GLN A 1 230 ? 0.128 -9.650 10.411 1.00 89.81 230 GLN A CA 1
ATOM 1824 C C . GLN A 1 230 ? 1.341 -10.180 11.174 1.00 89.81 230 GLN A C 1
ATOM 1826 O O . GLN A 1 230 ? 1.863 -9.498 12.057 1.00 89.81 230 GLN A O 1
ATOM 1831 N N . TYR A 1 231 ? 1.766 -11.400 10.854 1.00 89.19 231 TYR A N 1
ATOM 1832 C CA . TYR A 1 231 ? 2.863 -12.075 11.548 1.00 89.19 231 TYR A CA 1
ATOM 1833 C C . TYR A 1 231 ? 4.221 -11.881 10.876 1.00 89.19 231 TYR A C 1
ATOM 1835 O O . TYR A 1 231 ? 5.241 -12.321 11.412 1.00 89.19 231 TYR A O 1
ATOM 1843 N N . ALA A 1 232 ? 4.262 -11.215 9.722 1.00 90.88 232 ALA A N 1
ATOM 1844 C CA . ALA A 1 232 ? 5.507 -10.942 9.035 1.00 90.88 232 ALA A CA 1
ATOM 1845 C C . ALA A 1 232 ? 6.456 -10.111 9.904 1.00 90.88 232 ALA A C 1
ATOM 1847 O O . ALA A 1 232 ? 6.099 -9.100 10.518 1.00 90.88 232 ALA A O 1
ATOM 1848 N N . LYS A 1 233 ? 7.724 -10.523 9.905 1.00 91.88 233 LYS A N 1
ATOM 1849 C CA . LYS A 1 233 ? 8.792 -9.757 10.534 1.00 91.88 233 LYS A CA 1
ATOM 1850 C C . LYS A 1 233 ? 8.981 -8.449 9.768 1.00 91.88 233 LYS A C 1
ATOM 1852 O O . LYS A 1 233 ? 9.290 -8.461 8.579 1.00 91.88 233 LYS A O 1
ATOM 1857 N N . LYS A 1 234 ? 8.858 -7.318 10.464 1.00 90.94 234 LYS A N 1
ATOM 1858 C CA . LYS A 1 234 ? 9.153 -6.003 9.883 1.00 90.94 234 LYS A CA 1
ATOM 1859 C C . LYS A 1 234 ? 10.639 -5.891 9.549 1.00 90.94 234 LYS A C 1
ATOM 1861 O O . LYS A 1 234 ? 11.500 -6.248 10.356 1.00 90.94 234 LYS A O 1
ATOM 1866 N N . MET A 1 235 ? 10.931 -5.359 8.368 1.00 90.75 235 MET A N 1
ATOM 1867 C CA . MET A 1 235 ? 12.287 -5.142 7.869 1.00 90.75 235 MET A CA 1
ATOM 1868 C C . MET A 1 235 ? 12.379 -3.750 7.249 1.00 90.75 235 MET A C 1
ATOM 1870 O O . MET A 1 235 ? 11.400 -3.241 6.706 1.00 90.75 235 MET A O 1
ATOM 1874 N N . LYS A 1 236 ? 13.552 -3.120 7.349 1.00 89.94 236 LYS A N 1
ATOM 1875 C CA . LYS A 1 236 ? 13.838 -1.887 6.610 1.00 89.94 236 LYS A CA 1
ATOM 1876 C C . LYS A 1 236 ? 14.321 -2.255 5.210 1.00 89.94 236 LYS A C 1
ATOM 1878 O O . LYS A 1 236 ? 15.065 -3.220 5.063 1.00 89.94 236 LYS A O 1
ATOM 1883 N N . THR A 1 237 ? 13.923 -1.464 4.224 1.00 87.00 237 THR A N 1
ATOM 1884 C CA . THR A 1 237 ? 14.416 -1.552 2.846 1.00 87.00 237 THR A CA 1
ATOM 1885 C C . THR A 1 237 ? 15.090 -0.246 2.468 1.00 87.00 237 THR A C 1
ATOM 1887 O O . THR A 1 237 ? 14.709 0.817 2.965 1.00 87.00 237 THR A O 1
ATOM 1890 N N . ASP A 1 238 ? 16.090 -0.323 1.600 1.00 86.62 238 ASP A N 1
ATOM 1891 C CA . ASP A 1 238 ? 16.612 0.837 0.89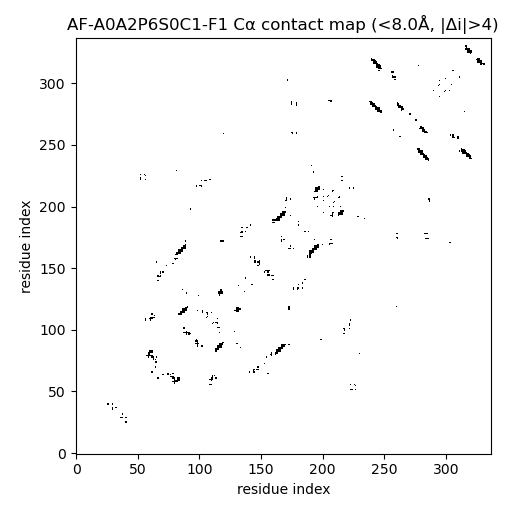8 1.00 86.62 238 ASP A CA 1
ATOM 1892 C C . ASP A 1 238 ? 15.767 1.138 -0.348 1.00 86.62 238 ASP A C 1
ATOM 1894 O O . ASP A 1 238 ? 14.954 0.326 -0.799 1.00 86.62 238 ASP A O 1
ATOM 1898 N N . SER A 1 239 ? 15.939 2.348 -0.867 1.00 85.62 239 SER A N 1
ATOM 1899 C CA . SER A 1 239 ? 15.439 2.788 -2.163 1.00 85.62 239 SER A CA 1
ATOM 1900 C C . SER A 1 239 ? 16.600 3.384 -2.950 1.00 85.62 239 SER A C 1
ATOM 1902 O O . SER A 1 239 ? 17.522 3.990 -2.391 1.00 85.62 239 SER A O 1
ATOM 1904 N N . ARG A 1 240 ? 16.574 3.218 -4.269 1.00 84.56 240 ARG A N 1
ATOM 1905 C CA . ARG A 1 240 ? 17.515 3.875 -5.176 1.00 84.56 240 ARG A CA 1
ATOM 1906 C C . ARG A 1 240 ? 16.782 4.970 -5.923 1.00 84.56 240 ARG A C 1
ATOM 1908 O O . ARG A 1 240 ? 15.703 4.739 -6.454 1.00 84.56 240 ARG A O 1
ATOM 1915 N N . HIS A 1 241 ? 17.375 6.158 -5.956 1.00 85.25 241 HIS A N 1
ATOM 1916 C CA . HIS A 1 241 ? 16.802 7.306 -6.646 1.00 85.25 241 HIS A CA 1
ATOM 1917 C C . HIS A 1 241 ? 17.687 7.719 -7.813 1.00 85.25 241 HIS A C 1
ATOM 1919 O O . HIS A 1 241 ? 18.915 7.739 -7.697 1.00 85.25 241 HIS A O 1
ATOM 1925 N N . ILE A 1 242 ? 17.053 8.065 -8.928 1.00 83.88 242 ILE A N 1
ATOM 1926 C CA . ILE A 1 242 ? 17.715 8.528 -10.147 1.00 83.88 242 ILE A CA 1
ATOM 1927 C C . ILE A 1 242 ? 17.202 9.897 -10.564 1.00 83.88 242 ILE A C 1
ATOM 1929 O O . ILE A 1 242 ? 16.034 10.227 -10.362 1.00 83.88 242 ILE A O 1
ATOM 1933 N N . LEU A 1 243 ? 18.090 10.671 -11.180 1.00 85.06 243 LEU A N 1
ATOM 1934 C CA . LEU A 1 243 ? 17.767 11.850 -11.968 1.00 85.06 243 LEU A CA 1
ATOM 1935 C C . LEU A 1 243 ? 18.240 11.601 -13.393 1.00 85.06 243 LEU A C 1
ATOM 1937 O O . LEU A 1 243 ? 19.416 11.318 -13.610 1.00 85.06 243 LEU A O 1
ATOM 1941 N N . ILE A 1 244 ? 17.339 11.735 -14.355 1.00 81.25 244 ILE A N 1
ATOM 1942 C CA . ILE A 1 244 ? 17.649 11.601 -15.774 1.00 81.25 244 ILE A CA 1
ATOM 1943 C C . ILE A 1 244 ? 17.436 12.960 -16.428 1.00 81.25 244 ILE A C 1
ATOM 1945 O O . ILE A 1 244 ? 16.359 13.539 -16.325 1.00 81.25 244 ILE A O 1
ATOM 1949 N N . TRP A 1 245 ? 18.450 13.457 -17.126 1.00 80.62 245 TRP A N 1
ATOM 1950 C CA . TRP A 1 245 ? 18.301 14.567 -18.057 1.00 80.62 245 TRP A CA 1
ATOM 1951 C C . TRP A 1 245 ? 18.155 14.003 -19.456 1.00 80.62 245 TRP A C 1
ATOM 1953 O O . TRP A 1 245 ? 18.964 13.184 -19.893 1.00 80.62 245 TRP A O 1
ATOM 1963 N N . MET A 1 246 ? 17.148 14.477 -20.167 1.00 72.50 246 MET A N 1
ATOM 1964 C CA . MET A 1 246 ? 16.887 14.129 -21.549 1.00 72.50 246 MET A CA 1
ATOM 1965 C C . MET A 1 246 ? 16.938 15.361 -22.435 1.00 72.50 246 MET A C 1
ATOM 1967 O O . MET A 1 246 ? 16.407 16.407 -22.069 1.00 72.50 246 MET A O 1
ATOM 1971 N N . LYS A 1 247 ? 17.489 15.224 -23.642 1.00 68.56 247 LYS A N 1
ATOM 1972 C CA . LYS A 1 247 ? 17.401 16.293 -24.641 1.00 68.56 247 LYS A CA 1
ATOM 1973 C C . LYS A 1 247 ? 15.963 16.412 -25.125 1.00 68.56 247 LYS A C 1
ATOM 1975 O O . LYS A 1 247 ? 15.396 15.423 -25.598 1.00 68.56 247 LYS A O 1
ATOM 1980 N N . THR A 1 248 ? 15.382 17.605 -25.025 1.00 61.91 248 THR A N 1
ATOM 1981 C CA . THR A 1 248 ? 14.064 17.878 -25.601 1.00 61.91 248 THR A CA 1
ATOM 1982 C C . THR A 1 248 ? 14.144 17.767 -27.123 1.00 61.91 248 THR A C 1
ATOM 1984 O O . THR A 1 248 ? 14.918 18.449 -27.792 1.00 61.91 248 THR A O 1
ATOM 1987 N N . ILE A 1 249 ? 13.349 16.865 -27.696 1.00 54.53 249 ILE A N 1
ATOM 1988 C CA . ILE A 1 249 ? 13.142 16.813 -29.143 1.00 54.53 249 ILE A CA 1
ATOM 1989 C C . ILE A 1 249 ? 11.968 17.755 -29.418 1.00 54.53 249 ILE A C 1
ATOM 1991 O O . ILE A 1 249 ? 10.920 17.615 -28.794 1.00 54.53 249 ILE A O 1
ATOM 1995 N N . LYS A 1 250 ? 12.138 18.730 -30.319 1.00 48.41 250 LYS A N 1
ATOM 1996 C CA . LYS A 1 250 ? 11.200 19.841 -30.600 1.00 48.41 250 LYS A CA 1
ATOM 1997 C C . LYS A 1 250 ? 9.775 19.443 -31.063 1.00 48.41 250 LYS A C 1
ATOM 1999 O O . LYS A 1 250 ? 9.041 20.306 -31.532 1.00 48.41 250 LYS A O 1
ATOM 2004 N N . SER A 1 251 ? 9.343 18.184 -30.953 1.00 45.47 251 SER A N 1
ATOM 2005 C CA . SER A 1 251 ? 7.961 17.786 -31.249 1.00 45.47 251 SER A CA 1
ATOM 2006 C C . SER A 1 251 ? 7.086 17.880 -29.995 1.00 45.47 251 SER A C 1
ATOM 2008 O O . SER A 1 251 ? 7.061 16.983 -29.153 1.00 45.47 251 SER A O 1
ATOM 2010 N N . SER A 1 252 ? 6.339 18.972 -29.900 1.00 44.56 252 SER A N 1
ATOM 2011 C CA . SER A 1 252 ? 5.451 19.370 -28.802 1.00 44.56 252 SER A CA 1
ATOM 2012 C C . SER A 1 252 ? 4.162 18.541 -28.640 1.00 44.56 252 SER A C 1
ATOM 2014 O O . SER A 1 252 ? 3.200 19.024 -28.051 1.00 44.56 252 SER A O 1
ATOM 2016 N N . THR A 1 253 ? 4.093 17.305 -29.145 1.00 41.28 253 THR A N 1
ATOM 2017 C CA . THR A 1 253 ? 2.832 16.530 -29.186 1.00 41.28 253 THR A CA 1
ATOM 2018 C C . THR A 1 253 ? 2.918 15.098 -28.668 1.00 41.28 253 THR A C 1
ATOM 2020 O O . THR A 1 253 ? 1.904 14.401 -28.635 1.00 41.28 253 THR A O 1
ATOM 2023 N N . ALA A 1 254 ? 4.077 14.635 -28.200 1.00 42.81 254 ALA A N 1
ATOM 2024 C CA . ALA A 1 254 ? 4.127 13.363 -27.495 1.00 42.81 254 ALA A CA 1
ATOM 2025 C C . ALA A 1 254 ? 3.672 13.594 -26.051 1.00 42.81 254 ALA A C 1
ATOM 2027 O O . ALA A 1 254 ? 4.438 14.109 -25.241 1.00 42.81 254 ALA A O 1
ATOM 2028 N N . ASN A 1 255 ? 2.438 13.202 -25.719 1.00 44.03 255 ASN A N 1
ATOM 2029 C CA . ASN A 1 255 ? 2.083 12.851 -24.345 1.00 44.03 255 ASN A CA 1
ATOM 2030 C C . ASN A 1 255 ? 3.114 11.813 -23.881 1.00 44.03 255 ASN A C 1
ATOM 2032 O O . ASN A 1 255 ? 2.963 10.627 -24.175 1.00 44.03 255 ASN A O 1
ATOM 2036 N N . GLN A 1 256 ? 4.209 12.262 -23.261 1.00 53.66 256 GLN A N 1
ATOM 2037 C CA . GLN A 1 256 ? 5.273 11.392 -22.784 1.00 53.66 256 GLN A CA 1
ATOM 2038 C C . GLN A 1 256 ? 4.638 10.453 -21.766 1.00 53.66 256 GLN A C 1
ATOM 2040 O O . GLN A 1 256 ? 4.273 10.867 -20.668 1.00 53.66 256 GLN A O 1
ATOM 2045 N N . GLN A 1 257 ? 4.451 9.190 -22.149 1.00 57.00 257 GLN A N 1
ATOM 2046 C CA . GLN A 1 257 ? 4.090 8.133 -21.215 1.00 57.00 257 GLN A CA 1
ATOM 2047 C C . GLN A 1 257 ? 5.332 7.838 -20.379 1.00 57.00 257 GLN A C 1
ATOM 2049 O O . GLN A 1 257 ? 6.113 6.936 -20.678 1.00 57.00 257 GLN A O 1
ATOM 2054 N N . ILE A 1 258 ? 5.571 8.701 -19.396 1.00 65.75 258 ILE A N 1
ATOM 2055 C CA . ILE A 1 258 ? 6.601 8.510 -18.387 1.00 65.75 258 ILE A CA 1
ATOM 2056 C C . ILE A 1 258 ? 6.121 7.345 -17.501 1.00 65.75 258 ILE A C 1
ATOM 2058 O O . ILE A 1 258 ? 4.957 7.357 -17.089 1.00 65.75 258 ILE A O 1
ATOM 2062 N N . PRO A 1 259 ? 6.963 6.327 -17.237 1.00 67.56 259 PRO A N 1
ATOM 2063 C CA . PRO A 1 259 ? 6.650 5.276 -16.270 1.00 67.56 259 PRO A CA 1
ATOM 2064 C C . PRO A 1 259 ? 6.191 5.871 -14.938 1.00 67.56 259 PRO A C 1
ATOM 2066 O O . PRO A 1 259 ? 6.749 6.873 -14.512 1.00 67.56 259 PRO A O 1
ATOM 2069 N N . HIS A 1 260 ? 5.244 5.244 -14.237 1.00 69.50 260 HIS A N 1
ATOM 2070 C CA . HIS A 1 260 ? 4.749 5.767 -12.951 1.00 69.50 260 HIS A CA 1
ATOM 2071 C C . HIS A 1 260 ? 5.813 5.853 -11.852 1.00 69.50 260 HIS A C 1
ATOM 2073 O O . HIS A 1 260 ? 5.617 6.549 -10.866 1.00 69.50 260 HIS A O 1
ATOM 2079 N N . SER A 1 261 ? 6.935 5.152 -12.015 1.00 66.75 261 SER A N 1
ATOM 2080 C CA . SER A 1 261 ? 8.108 5.265 -11.146 1.00 66.75 261 SER A CA 1
ATOM 2081 C C . SER A 1 261 ? 8.953 6.517 -11.412 1.00 66.75 261 SER A C 1
ATOM 2083 O O . SER A 1 261 ? 9.903 6.769 -10.673 1.00 66.75 261 SER A O 1
ATOM 2085 N N . LEU A 1 262 ? 8.648 7.280 -12.469 1.00 75.00 262 LEU A N 1
ATOM 2086 C CA . LEU A 1 262 ? 9.352 8.486 -12.887 1.00 75.00 262 LEU A CA 1
ATOM 2087 C C . LEU A 1 262 ? 8.390 9.680 -12.974 1.00 75.00 262 LEU A C 1
ATOM 2089 O O . LEU A 1 262 ? 7.264 9.589 -13.455 1.00 75.00 262 LEU A O 1
ATOM 2093 N N . HIS A 1 263 ? 8.881 10.845 -12.570 1.00 74.62 263 HIS A N 1
ATOM 2094 C CA . HIS A 1 263 ? 8.125 12.091 -12.538 1.00 74.62 263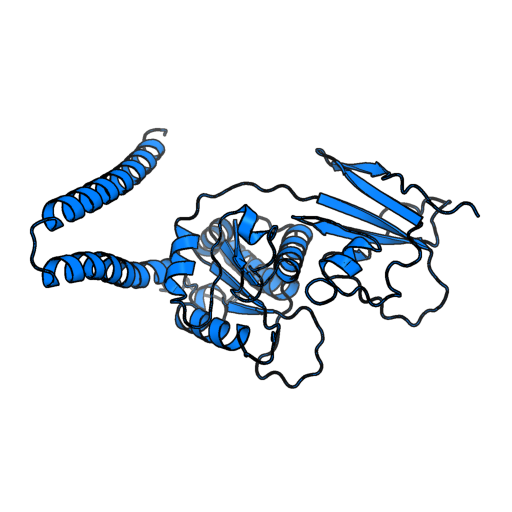 HIS A CA 1
ATOM 2095 C C . HIS A 1 263 ? 8.930 13.236 -13.136 1.00 74.62 263 HIS A C 1
ATOM 2097 O O . HIS A 1 263 ? 10.163 13.249 -13.088 1.00 74.62 263 HIS A O 1
ATOM 2103 N N . LEU A 1 264 ? 8.219 14.222 -13.687 1.00 74.00 264 LEU A N 1
ATOM 2104 C CA . LEU A 1 264 ? 8.836 15.446 -14.175 1.00 74.00 264 LEU A CA 1
ATOM 2105 C C . LEU A 1 264 ? 9.322 16.295 -13.000 1.00 74.00 264 LEU A C 1
ATOM 2107 O O . LEU A 1 264 ? 8.537 16.718 -12.154 1.00 74.00 264 LEU A O 1
ATOM 2111 N N . CYS A 1 265 ? 10.615 16.588 -12.976 1.00 68.25 265 CYS A N 1
ATOM 2112 C CA . CYS A 1 265 ? 11.221 17.466 -11.991 1.00 68.25 265 CYS A 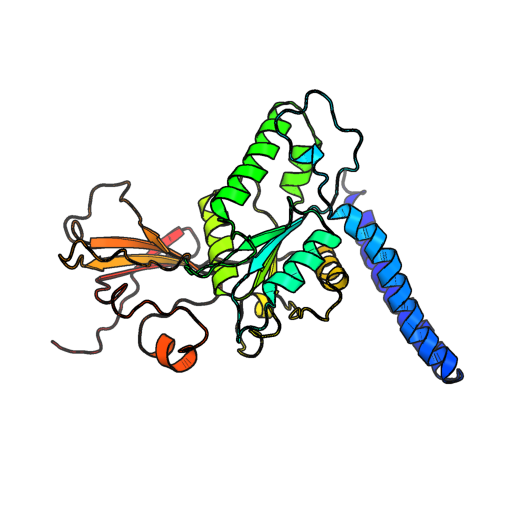CA 1
ATOM 2113 C C . CYS A 1 265 ? 11.349 18.880 -12.559 1.00 68.25 265 CYS A C 1
ATOM 2115 O O . CYS A 1 265 ? 12.183 19.124 -13.432 1.00 68.25 265 CYS A O 1
ATOM 2117 N N . HIS A 1 266 ? 10.597 19.832 -12.012 1.00 57.28 266 HIS A N 1
ATOM 2118 C CA . HIS A 1 266 ? 10.830 21.248 -12.292 1.00 57.28 266 HIS A CA 1
ATOM 2119 C C . HIS A 1 266 ? 12.005 21.749 -11.429 1.00 57.28 266 HIS A C 1
ATOM 2121 O O . HIS A 1 266 ? 12.038 21.459 -10.229 1.00 57.28 266 HIS A O 1
ATOM 2127 N N . PRO A 1 267 ? 13.006 22.448 -11.996 1.00 52.81 267 PRO A N 1
ATOM 2128 C CA . PRO A 1 267 ? 14.129 22.966 -11.219 1.00 52.81 267 PRO A CA 1
ATOM 2129 C C . PRO A 1 267 ? 13.652 23.949 -10.139 1.00 52.81 267 PRO A C 1
ATOM 2131 O O . PRO A 1 267 ? 12.974 24.922 -10.444 1.00 52.81 267 PRO A O 1
ATOM 2134 N N . VAL A 1 268 ? 14.029 23.706 -8.879 1.00 45.78 268 VAL A N 1
ATOM 2135 C CA . VAL A 1 268 ? 13.822 24.648 -7.756 1.00 45.78 268 VAL A CA 1
ATOM 2136 C C . VAL A 1 268 ? 14.952 25.697 -7.690 1.00 45.78 268 VAL A C 1
ATOM 2138 O O . VAL A 1 268 ? 14.809 26.723 -7.038 1.00 45.78 268 VAL A O 1
ATOM 2141 N N . HIS A 1 269 ? 16.061 25.472 -8.402 1.00 45.84 269 HIS A N 1
ATOM 2142 C CA . HIS A 1 269 ? 17.198 26.391 -8.529 1.00 45.84 269 HIS A CA 1
ATOM 2143 C C . HIS A 1 269 ? 17.537 26.655 -9.999 1.00 45.84 269 HIS A C 1
ATOM 2145 O O . HIS A 1 269 ? 17.175 25.846 -10.858 1.00 45.84 269 HIS A O 1
ATOM 2151 N N . GLU A 1 270 ? 18.222 27.784 -10.246 1.00 45.19 270 GLU A N 1
ATOM 2152 C CA . GLU A 1 270 ? 18.575 28.301 -11.574 1.00 45.19 270 GLU A CA 1
ATOM 2153 C C . GLU A 1 270 ? 19.040 27.195 -12.534 1.00 45.19 270 GLU A C 1
ATOM 2155 O O . GLU A 1 270 ? 19.823 26.321 -12.143 1.00 45.19 270 GLU A O 1
ATOM 2160 N N . PRO A 1 271 ? 18.563 27.215 -13.791 1.00 49.19 271 PRO A N 1
ATOM 2161 C CA . PRO A 1 271 ? 18.960 26.233 -14.781 1.00 49.19 271 PRO A CA 1
ATOM 2162 C C . PRO A 1 271 ? 20.476 26.283 -14.962 1.00 49.19 271 PRO A C 1
ATOM 2164 O O . PRO A 1 271 ? 21.057 27.323 -15.272 1.00 49.19 271 PRO A O 1
ATOM 2167 N N . ASP A 1 272 ? 21.112 25.129 -14.784 1.00 53.41 272 ASP A N 1
ATOM 2168 C CA . ASP A 1 272 ? 22.506 24.939 -15.149 1.00 53.41 272 ASP A CA 1
ATOM 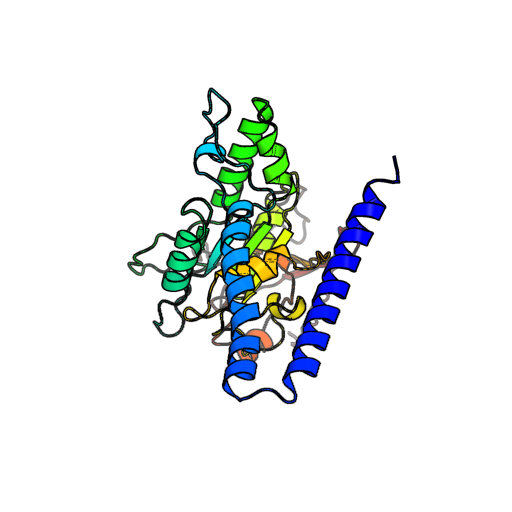2169 C C . ASP A 1 272 ? 22.653 25.322 -16.631 1.00 53.41 272 ASP A C 1
ATOM 2171 O O . ASP A 1 272 ? 21.974 24.743 -17.487 1.00 53.41 272 ASP A O 1
ATOM 2175 N N . LYS A 1 273 ? 23.475 26.335 -16.944 1.00 52.62 273 LYS A N 1
ATOM 2176 C CA . LYS A 1 273 ? 23.521 26.980 -18.276 1.00 52.62 273 LYS A CA 1
ATOM 2177 C C . LYS A 1 273 ? 23.819 25.995 -19.418 1.00 52.62 273 LYS A C 1
ATOM 2179 O O . LYS A 1 273 ? 23.540 26.303 -20.570 1.00 52.62 273 LYS A O 1
ATOM 2184 N N . GLN A 1 274 ? 24.358 24.812 -19.109 1.00 54.06 274 GLN A N 1
ATOM 2185 C CA . GLN A 1 274 ? 24.631 23.736 -20.070 1.00 54.06 274 GLN A CA 1
ATOM 2186 C C . GLN A 1 274 ? 23.431 22.815 -20.370 1.00 54.06 274 GLN A C 1
ATOM 2188 O O . GLN A 1 274 ? 23.482 22.067 -21.341 1.00 54.06 274 GLN A O 1
ATOM 2193 N N . ASN A 1 275 ? 22.365 22.839 -19.562 1.00 53.22 275 ASN A N 1
ATOM 2194 C CA . ASN A 1 275 ? 21.239 21.896 -19.638 1.00 53.22 275 ASN A CA 1
ATOM 2195 C C . ASN A 1 275 ? 19.860 22.581 -19.596 1.00 53.22 275 ASN A C 1
ATOM 2197 O O . ASN A 1 275 ? 18.868 21.909 -19.316 1.00 53.22 275 ASN A O 1
ATOM 2201 N N . ALA A 1 276 ? 19.789 23.891 -19.849 1.00 54.12 276 ALA A N 1
ATOM 2202 C CA . ALA A 1 276 ? 18.564 24.688 -19.718 1.00 54.12 276 ALA A CA 1
ATOM 2203 C C . ALA A 1 276 ? 17.378 24.157 -20.551 1.00 54.12 276 ALA A C 1
ATOM 2205 O O . ALA A 1 276 ? 16.235 24.285 -20.123 1.00 54.12 276 ALA A O 1
ATOM 2206 N N . ASP A 1 277 ? 17.657 23.489 -21.675 1.00 57.97 277 ASP A N 1
ATOM 2207 C CA . ASP A 1 277 ? 16.641 22.927 -22.573 1.00 57.97 277 ASP A CA 1
ATOM 2208 C C . ASP A 1 277 ? 16.325 21.443 -22.300 1.00 57.97 277 ASP A C 1
ATOM 2210 O O . ASP A 1 277 ? 15.517 20.843 -23.008 1.00 57.97 277 ASP A O 1
ATOM 2214 N N . ASN A 1 278 ? 16.956 20.804 -21.310 1.00 67.38 278 ASN A N 1
ATOM 2215 C CA . ASN A 1 278 ? 16.801 19.368 -21.072 1.00 67.38 278 ASN A CA 1
ATOM 2216 C C . ASN A 1 278 ? 15.645 19.063 -20.110 1.00 67.38 278 ASN A C 1
ATOM 2218 O O . ASN A 1 278 ? 15.531 19.642 -19.030 1.00 67.38 278 ASN A O 1
ATOM 2222 N N . LEU A 1 279 ? 14.827 18.073 -20.467 1.00 72.06 279 LEU A N 1
ATOM 2223 C CA . LEU A 1 279 ? 13.783 17.539 -19.605 1.00 72.06 279 LEU A CA 1
ATOM 2224 C C . LEU A 1 279 ? 14.420 16.768 -18.448 1.00 72.06 279 LEU A C 1
ATOM 2226 O O . LEU A 1 279 ? 15.228 15.867 -18.677 1.00 72.06 279 LEU A O 1
ATOM 2230 N N . LYS A 1 280 ? 14.043 17.090 -17.211 1.00 77.12 280 LYS A N 1
ATOM 2231 C CA . LYS A 1 280 ? 14.541 16.403 -16.019 1.00 77.12 280 LYS A CA 1
ATOM 2232 C C . LYS A 1 280 ? 13.475 15.461 -15.469 1.00 77.12 280 LYS A C 1
ATOM 2234 O O . LYS A 1 280 ? 12.396 15.899 -15.081 1.00 77.12 280 LYS A O 1
ATOM 2239 N N . LEU A 1 281 ? 13.805 14.180 -15.394 1.00 79.38 281 LEU A N 1
ATOM 2240 C CA . LEU A 1 281 ? 12.998 13.144 -14.760 1.00 79.38 281 LEU A CA 1
ATOM 2241 C C . LEU A 1 281 ? 13.645 12.715 -13.445 1.00 79.38 281 LEU A C 1
ATOM 2243 O O . LEU A 1 281 ? 14.871 12.672 -13.339 1.00 79.38 281 LEU A O 1
ATOM 2247 N N . SER A 1 282 ? 12.830 12.378 -12.455 1.00 81.06 282 SER A N 1
ATOM 2248 C CA . SER A 1 282 ? 13.270 11.793 -11.189 1.00 81.06 282 SER A CA 1
ATOM 2249 C C . SER A 1 282 ? 12.416 10.598 -10.824 1.00 81.06 282 SER A C 1
ATOM 2251 O O . SER A 1 282 ? 11.214 10.633 -11.058 1.00 81.06 282 SER A O 1
ATOM 2253 N N . GLY A 1 283 ? 12.998 9.586 -10.194 1.00 80.94 283 GLY A N 1
ATOM 2254 C CA . GLY A 1 283 ? 12.236 8.421 -9.759 1.00 80.94 283 GLY A CA 1
ATOM 2255 C C . GLY A 1 283 ? 12.936 7.608 -8.692 1.00 80.94 283 GLY A C 1
ATOM 2256 O O . GLY A 1 283 ? 14.155 7.717 -8.530 1.00 80.94 283 GLY A O 1
ATOM 2257 N N . GLY A 1 284 ? 12.151 6.807 -7.977 1.00 83.62 284 GLY A N 1
ATOM 2258 C CA . GLY A 1 284 ? 12.613 5.807 -7.018 1.00 83.62 284 GLY A CA 1
ATOM 2259 C C . GLY A 1 284 ? 12.367 4.388 -7.534 1.00 83.62 284 GLY A C 1
ATOM 2260 O O . GLY A 1 284 ? 11.385 4.141 -8.232 1.00 83.62 284 GLY A O 1
ATOM 2261 N N . PHE A 1 285 ? 13.251 3.454 -7.195 1.00 84.25 285 PHE A N 1
ATOM 2262 C CA . PHE A 1 285 ? 13.087 2.030 -7.487 1.00 84.25 285 PHE A CA 1
ATOM 2263 C C . PHE A 1 285 ? 13.648 1.157 -6.359 1.00 84.25 285 PHE A C 1
ATOM 2265 O O . PHE A 1 285 ? 14.611 1.527 -5.681 1.00 84.25 285 PHE A O 1
ATOM 2272 N N . TRP A 1 286 ? 13.034 -0.015 -6.178 1.00 84.88 286 TRP A N 1
ATOM 2273 C CA . TRP A 1 286 ? 13.301 -0.951 -5.073 1.00 84.88 286 TRP A CA 1
ATOM 2274 C C . TRP A 1 286 ? 13.855 -2.305 -5.525 1.00 84.88 286 TRP A C 1
ATOM 2276 O O . TRP A 1 286 ? 13.997 -3.221 -4.721 1.00 84.88 286 TRP A O 1
ATOM 2286 N N . ASN A 1 287 ? 14.152 -2.442 -6.816 1.00 80.00 287 ASN A N 1
ATOM 2287 C CA . ASN A 1 287 ? 14.691 -3.671 -7.384 1.00 80.00 287 ASN A CA 1
ATOM 2288 C C . ASN A 1 287 ? 15.862 -3.363 -8.325 1.00 80.00 287 ASN A C 1
ATOM 2290 O O . ASN A 1 287 ? 17.016 -3.345 -7.904 1.00 80.00 287 ASN A O 1
ATOM 2294 N N . TYR A 1 288 ? 15.571 -3.007 -9.575 1.00 74.00 288 TYR A N 1
ATOM 2295 C CA . TYR A 1 288 ? 16.571 -2.593 -10.552 1.00 74.00 288 TYR A CA 1
ATOM 2296 C C . TYR A 1 288 ? 16.033 -1.475 -11.449 1.00 74.00 288 TYR A C 1
ATOM 2298 O O . TYR A 1 288 ? 14.826 -1.269 -11.568 1.00 74.00 288 TYR A O 1
ATOM 2306 N N . PHE A 1 289 ? 16.953 -0.762 -12.092 1.00 75.12 289 PHE A N 1
ATOM 2307 C CA . PHE A 1 289 ? 16.672 0.160 -13.186 1.00 75.12 289 PHE A CA 1
ATOM 2308 C C . PHE A 1 289 ? 17.520 -0.263 -14.385 1.00 75.12 289 PHE A C 1
ATOM 2310 O O . PHE A 1 289 ? 18.727 -0.458 -14.246 1.00 75.12 289 PHE A O 1
ATOM 2317 N N . SER A 1 290 ? 16.894 -0.414 -15.551 1.00 70.25 290 SER A N 1
ATOM 2318 C CA . SER A 1 290 ? 17.563 -0.807 -16.795 1.00 70.25 290 SER A CA 1
ATOM 2319 C C . SER A 1 290 ? 17.215 0.157 -17.925 1.00 70.25 290 SER A C 1
ATOM 2321 O O . SER A 1 290 ? 16.046 0.499 -18.107 1.00 70.25 290 SER A O 1
ATOM 2323 N N . LEU A 1 291 ? 18.221 0.539 -18.712 1.00 67.88 291 LEU A N 1
ATOM 2324 C CA . LEU A 1 291 ? 18.095 1.316 -19.945 1.00 67.88 291 LEU A CA 1
ATOM 2325 C C . LEU A 1 291 ? 18.569 0.428 -21.119 1.00 67.88 291 LEU A C 1
ATOM 2327 O O . LEU A 1 291 ? 19.537 -0.306 -20.952 1.00 67.88 291 LEU A O 1
ATOM 2331 N N . GLU A 1 292 ? 17.924 0.508 -22.289 1.00 59.06 292 GLU A N 1
ATOM 2332 C CA . GLU A 1 292 ? 18.308 -0.182 -23.548 1.00 59.06 292 GLU A CA 1
ATOM 2333 C C . GLU A 1 292 ? 18.048 -1.715 -23.645 1.00 59.06 292 GLU A C 1
ATOM 2335 O O . GLU A 1 292 ? 17.039 -2.221 -23.155 1.00 59.06 292 GLU A O 1
ATOM 2340 N N . VAL A 1 293 ? 18.894 -2.440 -24.401 1.00 45.91 293 VAL A N 1
ATOM 2341 C CA . VAL A 1 293 ? 18.638 -3.734 -25.079 1.00 45.91 293 VAL A CA 1
ATOM 2342 C C . VAL A 1 293 ? 18.292 -4.889 -24.127 1.00 45.91 293 VAL A C 1
ATOM 2344 O O . VAL A 1 293 ? 17.503 -5.764 -24.494 1.00 45.91 293 VAL A O 1
ATOM 2347 N N . ASP A 1 294 ? 18.800 -4.881 -22.893 1.00 44.38 294 ASP A N 1
ATOM 2348 C CA . ASP A 1 294 ? 18.472 -5.910 -21.895 1.00 44.38 294 ASP A CA 1
ATOM 2349 C C . ASP A 1 294 ? 17.017 -5.816 -21.401 1.00 44.38 294 ASP A C 1
ATOM 2351 O O . ASP A 1 294 ? 16.410 -6.846 -21.093 1.00 44.38 294 ASP A O 1
ATOM 2355 N N . ALA A 1 295 ? 16.404 -4.623 -21.427 1.00 49.62 295 ALA A N 1
ATOM 2356 C CA . ALA A 1 295 ? 14.986 -4.449 -21.100 1.00 49.62 295 ALA A CA 1
ATOM 2357 C C . ALA A 1 295 ? 14.076 -5.129 -22.140 1.00 49.62 295 ALA A C 1
ATOM 2359 O O . ALA A 1 295 ? 13.081 -5.761 -21.785 1.00 49.62 295 ALA A O 1
ATOM 2360 N N . LEU A 1 296 ? 14.454 -5.066 -23.423 1.00 43.56 296 LEU A N 1
ATOM 2361 C CA . LEU A 1 296 ? 13.695 -5.677 -24.518 1.00 43.56 296 LEU A CA 1
ATOM 2362 C C . LEU A 1 296 ? 13.865 -7.206 -24.552 1.00 43.56 296 LEU A C 1
ATOM 2364 O O . LEU A 1 296 ? 12.912 -7.936 -24.820 1.00 43.56 296 LEU A O 1
ATOM 2368 N N . ARG A 1 297 ? 15.085 -7.695 -24.279 1.00 41.97 297 ARG A N 1
ATOM 2369 C CA . ARG A 1 297 ? 15.469 -9.104 -24.468 1.00 41.97 297 ARG A CA 1
ATOM 2370 C C . ARG A 1 297 ? 15.079 -10.017 -23.301 1.00 41.97 297 ARG A C 1
ATOM 2372 O O . ARG A 1 297 ? 14.787 -11.183 -23.545 1.00 41.97 297 ARG A O 1
ATOM 2379 N N . GLN A 1 298 ? 15.056 -9.512 -22.062 1.00 42.41 298 GLN A N 1
ATOM 2380 C CA . GLN A 1 298 ? 14.660 -10.301 -20.882 1.00 42.41 298 GLN A CA 1
ATOM 2381 C C . GLN A 1 298 ? 13.166 -10.182 -20.536 1.00 42.41 298 GLN A C 1
ATOM 2383 O O . GLN A 1 298 ? 12.597 -11.122 -19.986 1.00 42.41 298 GLN A O 1
ATOM 2388 N N . TYR A 1 299 ? 12.510 -9.066 -20.881 1.00 48.66 299 TYR A N 1
ATOM 2389 C CA . TYR A 1 299 ? 11.176 -8.743 -20.357 1.00 48.66 299 TYR A CA 1
ATOM 2390 C C . TYR A 1 299 ? 10.152 -8.293 -21.403 1.00 48.66 299 TYR A C 1
ATOM 2392 O O . TYR A 1 299 ? 9.089 -7.808 -21.019 1.00 48.66 299 TYR A O 1
ATOM 2400 N N . GLY A 1 300 ? 10.413 -8.504 -22.698 1.00 42.75 300 GLY A N 1
ATOM 2401 C CA . GLY A 1 300 ? 9.637 -7.960 -23.823 1.00 42.75 300 GLY A CA 1
ATOM 2402 C C . GLY A 1 300 ? 8.128 -8.255 -23.878 1.00 42.75 300 GLY A C 1
ATOM 2403 O O . GLY A 1 300 ? 7.479 -7.743 -24.772 1.00 42.75 300 GLY A O 1
ATOM 2404 N N . ASN A 1 301 ? 7.561 -9.033 -22.946 1.00 42.41 301 ASN A N 1
ATOM 2405 C CA . ASN A 1 301 ? 6.110 -9.221 -22.776 1.00 42.41 301 ASN A CA 1
ATOM 2406 C C . ASN A 1 301 ? 5.600 -8.947 -21.336 1.00 42.41 301 ASN A C 1
ATOM 2408 O O . ASN A 1 301 ? 4.399 -9.055 -21.089 1.00 42.41 301 ASN A O 1
ATOM 2412 N N . HIS A 1 302 ? 6.477 -8.656 -20.362 1.00 42.91 302 HIS A N 1
ATOM 2413 C CA . HIS A 1 302 ? 6.157 -8.711 -18.921 1.00 42.91 302 HIS A CA 1
ATOM 2414 C C . HIS A 1 302 ? 6.557 -7.474 -18.106 1.00 42.91 302 HIS A C 1
ATOM 2416 O O . HIS A 1 302 ? 5.944 -7.238 -17.064 1.00 42.91 302 HIS A O 1
ATOM 2422 N N . CYS A 1 303 ? 7.506 -6.660 -18.568 1.00 41.94 303 CYS A N 1
ATOM 2423 C CA . CYS A 1 303 ? 7.824 -5.377 -17.938 1.00 41.94 303 CYS A CA 1
ATOM 2424 C C . CYS A 1 303 ? 7.653 -4.252 -18.945 1.00 41.94 303 CYS A C 1
ATOM 2426 O O . CYS A 1 303 ? 7.833 -4.475 -20.138 1.00 41.94 303 CYS A O 1
ATOM 2428 N N . PHE A 1 304 ? 7.281 -3.079 -18.419 1.00 40.34 304 PHE A N 1
ATOM 2429 C CA . PHE A 1 304 ? 7.279 -1.772 -19.071 1.00 40.34 304 PHE A CA 1
ATOM 2430 C C . PHE A 1 304 ? 7.772 -1.799 -20.516 1.00 40.34 304 PHE A C 1
ATOM 2432 O O . PHE A 1 304 ? 8.970 -1.902 -20.768 1.00 40.34 304 PHE A O 1
ATOM 2439 N N . HIS A 1 305 ? 6.851 -1.618 -21.455 1.00 42.16 305 HIS A N 1
ATOM 2440 C CA . HIS A 1 305 ? 7.228 -1.026 -22.721 1.00 42.16 305 HIS A CA 1
ATOM 2441 C C . HIS A 1 305 ? 7.304 0.480 -22.473 1.00 42.16 305 HIS A C 1
ATOM 2443 O O . HIS A 1 305 ? 6.255 1.129 -22.455 1.00 42.16 305 HIS A O 1
ATOM 2449 N N . PRO A 1 306 ? 8.489 1.099 -22.299 1.00 41.59 306 PRO A N 1
ATOM 2450 C CA . PRO A 1 306 ? 8.601 2.444 -22.812 1.00 41.59 306 PRO A CA 1
ATOM 2451 C C . PRO A 1 306 ? 8.251 2.289 -24.290 1.00 41.59 306 PRO A C 1
ATOM 2453 O O . PRO A 1 306 ? 8.964 1.613 -25.033 1.00 41.59 306 PRO A O 1
ATOM 2456 N N . THR A 1 307 ? 7.113 2.840 -24.722 1.00 42.25 307 THR A N 1
ATOM 2457 C CA . THR A 1 307 ? 6.924 3.102 -26.149 1.00 42.25 307 THR A CA 1
ATOM 2458 C C . THR A 1 307 ? 8.236 3.694 -26.638 1.00 42.25 307 THR A C 1
ATOM 2460 O O . THR A 1 307 ? 8.756 4.583 -25.960 1.00 42.25 307 THR A O 1
ATOM 2463 N N . GLU A 1 308 ? 8.780 3.167 -27.736 1.00 42.62 308 GLU A N 1
ATOM 2464 C CA . GLU A 1 308 ? 10.155 3.321 -28.261 1.00 42.62 308 GLU A CA 1
ATOM 2465 C C . GLU A 1 308 ? 10.695 4.771 -28.369 1.00 42.62 308 GLU A C 1
ATOM 2467 O O . GLU A 1 308 ? 11.788 5.012 -28.868 1.00 42.62 308 GLU A O 1
ATOM 2472 N N . ARG A 1 309 ? 9.936 5.768 -27.915 1.00 45.06 309 ARG A N 1
ATOM 2473 C CA . ARG A 1 309 ? 10.123 7.200 -28.098 1.00 45.06 309 ARG A CA 1
ATOM 2474 C C . ARG A 1 309 ? 10.274 8.004 -26.797 1.00 45.06 309 ARG A C 1
ATOM 2476 O O . ARG A 1 309 ? 10.503 9.204 -26.896 1.00 45.06 309 ARG A O 1
ATOM 2483 N N . THR A 1 310 ? 10.149 7.417 -25.596 1.00 51.47 310 THR A N 1
ATOM 2484 C CA . THR A 1 310 ? 10.101 8.226 -24.349 1.00 51.47 310 THR A CA 1
ATOM 2485 C C . THR A 1 310 ? 11.454 8.469 -23.670 1.00 51.47 310 THR A C 1
ATOM 2487 O O . THR A 1 310 ? 11.528 9.390 -22.873 1.00 51.47 310 THR A O 1
ATOM 2490 N N . LEU A 1 311 ? 12.519 7.706 -23.965 1.00 56.66 311 LEU A N 1
ATOM 2491 C CA . LEU A 1 311 ? 13.865 7.872 -23.363 1.00 56.66 311 LEU A CA 1
ATOM 2492 C C . LEU A 1 311 ? 15.006 7.823 -24.407 1.00 56.66 311 LEU A C 1
ATOM 2494 O O . LEU A 1 311 ? 16.128 7.443 -24.093 1.00 56.66 311 LEU A O 1
ATOM 2498 N N . SER A 1 312 ? 14.752 8.191 -25.665 1.00 56.59 312 SER A N 1
ATOM 2499 C CA . SER A 1 312 ? 15.710 8.009 -26.776 1.00 56.59 312 SER A CA 1
ATOM 2500 C C . SER A 1 312 ? 16.886 9.001 -26.802 1.00 56.59 312 SER A C 1
ATOM 2502 O O . SER A 1 312 ? 17.737 8.925 -27.682 1.00 56.59 312 SER A O 1
ATOM 2504 N N . SER A 1 313 ? 16.931 9.963 -25.878 1.00 66.44 313 SER A N 1
ATOM 2505 C CA . SER A 1 313 ? 17.899 11.069 -25.877 1.00 66.44 313 SER A CA 1
ATOM 2506 C C . SER A 1 313 ? 18.446 11.377 -24.478 1.00 66.44 313 SER A C 1
ATOM 2508 O O . SER A 1 313 ? 18.554 12.543 -24.084 1.00 66.44 313 SER A O 1
ATOM 2510 N N . VAL A 1 314 ? 18.780 10.337 -23.705 1.00 69.88 314 VAL A N 1
ATOM 2511 C CA . VAL A 1 314 ? 19.406 10.497 -22.382 1.00 69.88 314 VAL A CA 1
ATOM 2512 C C . VAL A 1 314 ? 20.712 11.286 -22.517 1.00 69.88 314 VAL A C 1
ATOM 2514 O O . VAL A 1 314 ? 21.649 10.864 -23.186 1.00 69.88 314 VAL A O 1
ATOM 2517 N N . ALA A 1 315 ? 20.761 12.457 -21.888 1.00 69.38 315 ALA A N 1
ATOM 2518 C CA . ALA A 1 315 ? 21.924 13.337 -21.870 1.00 69.38 315 ALA A CA 1
ATOM 2519 C C . ALA A 1 315 ? 22.824 13.062 -20.662 1.00 69.38 315 ALA A C 1
ATOM 2521 O O . ALA A 1 315 ? 24.046 13.147 -20.758 1.00 69.38 315 ALA A O 1
ATOM 2522 N N . ASN A 1 316 ? 22.216 12.786 -19.507 1.00 76.44 316 ASN A N 1
ATOM 2523 C CA . ASN A 1 316 ? 22.928 12.590 -18.253 1.00 76.44 316 ASN A CA 1
ATOM 2524 C C . ASN A 1 316 ? 22.068 11.773 -17.282 1.00 76.44 316 ASN A C 1
ATOM 2526 O O . ASN A 1 316 ? 20.849 11.946 -17.246 1.00 76.44 316 ASN A O 1
ATOM 2530 N N . ILE A 1 317 ? 22.700 10.930 -16.470 1.00 80.44 317 ILE A N 1
ATOM 2531 C CA . ILE A 1 317 ? 22.057 10.219 -15.366 1.00 80.44 317 ILE A CA 1
ATOM 2532 C C . ILE A 1 317 ? 22.840 10.530 -14.095 1.00 80.44 317 ILE A C 1
ATOM 2534 O O . ILE A 1 317 ? 24.066 10.438 -14.070 1.00 80.44 317 ILE A O 1
ATOM 2538 N N . LYS A 1 318 ? 22.129 10.869 -13.021 1.00 84.06 318 LYS A N 1
ATOM 2539 C CA . LYS A 1 318 ? 22.676 10.846 -11.666 1.00 84.06 318 LYS A CA 1
ATOM 2540 C C . LYS A 1 318 ? 21.947 9.818 -10.821 1.00 84.06 318 LYS A C 1
ATOM 2542 O O . LYS A 1 318 ? 20.734 9.666 -10.941 1.00 84.06 318 LYS A O 1
ATOM 2547 N N . VAL A 1 319 ? 22.683 9.156 -9.941 1.00 83.69 319 VAL A N 1
ATOM 2548 C CA . VAL A 1 319 ? 22.153 8.204 -8.961 1.00 83.69 319 VAL A CA 1
ATOM 2549 C C . VAL A 1 319 ? 22.420 8.756 -7.566 1.00 83.69 319 VAL A C 1
ATOM 2551 O O . VAL A 1 319 ? 23.498 9.287 -7.297 1.00 83.69 319 VAL A O 1
ATOM 2554 N N . MET A 1 320 ? 21.438 8.646 -6.677 1.00 80.69 320 MET A N 1
ATOM 2555 C CA . MET A 1 320 ? 21.607 9.020 -5.278 1.00 80.69 320 MET A CA 1
ATOM 2556 C C . MET A 1 320 ? 22.407 7.937 -4.539 1.00 80.69 320 MET A C 1
ATOM 2558 O O . MET A 1 320 ? 22.035 6.760 -4.535 1.00 80.69 320 MET A O 1
ATOM 2562 N N . LYS A 1 321 ? 23.505 8.338 -3.895 1.00 78.25 321 LYS A N 1
ATOM 2563 C CA . LYS A 1 321 ? 24.279 7.515 -2.961 1.00 78.25 321 LYS A CA 1
ATOM 2564 C C . LYS A 1 321 ? 23.684 7.555 -1.551 1.00 78.25 321 LYS A C 1
ATOM 2566 O O . LYS A 1 321 ? 22.828 8.380 -1.226 1.00 78.25 321 LYS A O 1
ATOM 2571 N N . GLN A 1 322 ? 24.168 6.655 -0.693 1.00 64.12 322 GLN A N 1
ATOM 2572 C CA . GLN A 1 322 ? 23.895 6.702 0.744 1.00 64.12 322 GLN A CA 1
ATOM 2573 C C . GLN A 1 322 ? 24.285 8.099 1.260 1.00 64.12 322 GLN A C 1
ATOM 2575 O O . GLN A 1 322 ? 25.385 8.553 0.962 1.00 64.12 322 GLN A O 1
ATOM 2580 N N . LEU A 1 323 ? 23.386 8.771 1.996 1.00 64.94 323 LEU A N 1
ATOM 2581 C CA . LEU A 1 323 ? 23.493 10.160 2.504 1.00 64.94 323 LEU A CA 1
ATOM 2582 C C . LEU A 1 323 ? 22.985 11.287 1.579 1.00 64.94 323 LEU A C 1
ATOM 2584 O O . LEU A 1 323 ? 23.202 12.459 1.876 1.00 64.94 323 LEU A O 1
ATOM 2588 N N . GLY A 1 324 ? 22.277 10.976 0.488 1.00 71.38 324 GLY A N 1
ATOM 2589 C CA . GLY A 1 324 ? 21.602 12.002 -0.327 1.00 71.38 324 GLY A CA 1
ATOM 2590 C C . GLY A 1 324 ? 22.513 12.753 -1.305 1.00 71.38 324 GLY A C 1
ATOM 2591 O O . GLY A 1 324 ? 22.081 13.714 -1.942 1.00 71.38 324 GLY A O 1
ATOM 2592 N N . GLN A 1 325 ? 23.763 12.310 -1.448 1.00 79.69 325 GLN A N 1
ATOM 2593 C CA . GLN A 1 325 ? 24.699 12.827 -2.444 1.00 79.69 325 GLN A CA 1
ATOM 2594 C C . GLN A 1 325 ? 24.367 12.265 -3.832 1.00 79.69 325 GLN A C 1
ATOM 2596 O O . GLN A 1 325 ? 24.044 11.085 -3.968 1.00 79.69 325 GLN A O 1
ATOM 2601 N N . TRP A 1 326 ? 24.427 13.113 -4.860 1.00 83.19 326 TRP A N 1
ATOM 2602 C CA . TRP A 1 326 ? 24.112 12.743 -6.240 1.00 83.19 326 TRP A CA 1
ATOM 2603 C C . TRP A 1 326 ? 25.374 12.584 -7.072 1.00 83.19 326 TRP A C 1
ATOM 2605 O O . TRP A 1 326 ? 26.052 13.572 -7.360 1.00 83.19 326 TRP A O 1
ATOM 2615 N N . ASP A 1 327 ? 25.592 11.374 -7.570 1.00 83.50 327 ASP A N 1
ATOM 2616 C CA . ASP A 1 327 ? 26.753 11.053 -8.388 1.00 83.50 327 ASP A CA 1
ATOM 2617 C C . ASP A 1 327 ? 26.355 10.870 -9.840 1.00 83.50 327 ASP A C 1
ATOM 2619 O O . ASP A 1 327 ? 25.340 10.244 -10.150 1.00 83.50 327 ASP A O 1
ATOM 2623 N N . LYS A 1 328 ? 27.171 11.419 -10.739 1.00 83.38 328 LYS A N 1
ATOM 2624 C CA . LYS A 1 328 ? 27.019 11.204 -12.174 1.00 83.38 328 LYS A CA 1
ATOM 2625 C C . LYS A 1 328 ? 27.330 9.747 -12.503 1.00 83.38 328 LYS A C 1
ATOM 2627 O O . LYS A 1 328 ? 28.376 9.232 -12.123 1.00 83.38 328 LYS A O 1
ATOM 2632 N N . LEU A 1 329 ? 26.414 9.105 -13.218 1.00 80.25 329 LEU A N 1
ATOM 2633 C CA . LEU A 1 329 ? 26.627 7.794 -13.803 1.00 80.25 329 LEU A CA 1
ATOM 2634 C C . LEU A 1 329 ? 27.205 7.998 -15.204 1.00 80.25 329 LEU A C 1
ATOM 2636 O O . LEU A 1 329 ? 26.525 8.527 -16.086 1.00 80.25 329 LEU A O 1
ATOM 2640 N N . ASP A 1 330 ? 28.463 7.610 -15.401 1.00 73.12 330 ASP A N 1
ATOM 2641 C CA . ASP A 1 330 ? 29.099 7.695 -16.713 1.00 73.12 330 ASP A CA 1
ATOM 2642 C C . ASP A 1 330 ? 28.517 6.633 -17.648 1.00 73.12 330 ASP A C 1
ATOM 2644 O O . ASP A 1 330 ? 28.761 5.433 -17.518 1.00 73.12 330 ASP A O 1
ATOM 2648 N N . ILE A 1 331 ? 27.720 7.095 -18.610 1.00 65.94 331 ILE A N 1
ATOM 2649 C CA . ILE A 1 331 ? 27.195 6.269 -19.693 1.00 65.94 331 ILE A CA 1
ATOM 2650 C C . ILE A 1 331 ? 28.307 6.169 -20.734 1.00 65.94 331 ILE A C 1
ATOM 2652 O O . ILE A 1 331 ? 28.612 7.137 -21.433 1.00 65.94 331 ILE A O 1
ATOM 2656 N N . THR A 1 332 ? 28.957 5.011 -20.814 1.00 55.41 332 THR A N 1
ATOM 2657 C CA . THR A 1 332 ? 29.960 4.762 -21.852 1.00 55.41 332 THR A CA 1
ATOM 2658 C C . THR A 1 332 ? 29.256 4.670 -23.204 1.00 55.41 332 THR A C 1
ATOM 2660 O O . THR A 1 332 ? 28.575 3.690 -23.495 1.00 55.41 332 THR A O 1
ATOM 2663 N N . SER A 1 333 ? 29.400 5.700 -24.045 1.00 52.81 333 SER A N 1
ATOM 2664 C CA . SER A 1 333 ? 28.977 5.616 -25.446 1.00 52.81 333 SER A CA 1
ATOM 2665 C C . SER A 1 333 ? 29.781 4.511 -26.129 1.00 52.81 333 SER A C 1
ATOM 2667 O O . SER A 1 333 ? 30.990 4.649 -26.312 1.00 52.81 333 SER A O 1
ATOM 2669 N N . ARG A 1 334 ? 29.129 3.406 -26.505 1.00 43.97 334 ARG A N 1
ATOM 2670 C CA . ARG A 1 334 ? 29.753 2.340 -27.309 1.00 43.97 334 ARG A CA 1
ATOM 2671 C C . ARG A 1 334 ? 29.710 2.598 -28.816 1.00 43.97 334 ARG A C 1
ATOM 2673 O O . ARG A 1 334 ? 30.047 1.698 -29.577 1.00 43.97 334 ARG A O 1
ATOM 2680 N N . TYR A 1 335 ? 29.367 3.808 -29.253 1.00 38.34 335 TYR A N 1
ATOM 2681 C CA . TYR A 1 335 ? 29.478 4.183 -30.659 1.00 38.34 335 TYR A CA 1
ATOM 2682 C C . TYR A 1 335 ? 30.337 5.446 -30.795 1.00 38.34 335 TYR A C 1
ATOM 2684 O O . TYR A 1 335 ? 29.938 6.503 -30.294 1.00 38.34 335 TYR A O 1
ATOM 2692 N N . PRO A 1 336 ? 31.536 5.357 -31.407 1.00 34.53 336 PRO A N 1
ATOM 2693 C CA . PRO A 1 336 ? 32.205 6.545 -31.914 1.00 34.53 336 PRO A CA 1
ATOM 2694 C C . PRO A 1 336 ? 31.327 7.179 -33.002 1.00 34.53 336 PRO A C 1
ATOM 2696 O O . PRO A 1 336 ? 30.632 6.469 -33.731 1.00 34.53 336 PRO A O 1
ATOM 2699 N N . ALA A 1 337 ? 31.319 8.512 -33.006 1.00 36.88 337 ALA A N 1
ATOM 2700 C CA . ALA A 1 337 ? 30.526 9.364 -33.890 1.00 36.88 337 ALA A CA 1
ATOM 2701 C C . ALA A 1 337 ? 30.818 9.146 -35.379 1.00 36.88 337 ALA A C 1
ATOM 2703 O O . ALA A 1 337 ? 31.973 8.777 -35.702 1.00 36.88 337 ALA A O 1
#

Solvent-accessible surface area (backbone atoms only — not comparable to full-atom values): 19987 Å² total; per-residue (Å²): 142,65,77,69,62,56,54,55,53,52,50,52,51,50,49,52,54,48,49,53,48,52,53,49,52,52,54,62,67,38,74,80,47,59,72,70,54,47,52,44,65,59,46,50,61,51,50,50,49,53,57,50,40,62,62,53,39,52,29,29,27,64,54,71,74,81,70,47,63,82,66,89,65,87,75,99,62,78,79,34,77,44,24,49,39,36,40,32,39,53,66,60,65,90,81,61,50,52,27,58,52,40,49,53,54,51,30,70,64,43,30,69,93,36,44,41,42,26,54,94,66,90,63,87,63,92,61,96,67,78,63,48,59,64,60,59,51,50,50,53,53,52,52,29,31,53,50,31,38,74,72,64,41,65,65,32,55,52,38,55,72,43,25,30,40,35,33,40,31,52,57,68,59,47,32,28,52,51,32,43,53,62,73,65,62,52,97,56,81,57,51,75,47,50,32,30,34,55,88,61,68,84,53,84,88,40,58,25,57,78,74,68,43,64,60,48,52,72,87,52,66,64,64,55,58,53,50,51,60,72,71,50,81,86,75,90,79,79,73,44,38,41,38,39,32,26,57,65,68,94,66,93,74,70,81,68,73,63,56,75,36,42,42,83,52,77,77,92,59,81,66,56,86,89,51,66,72,40,48,38,35,35,33,42,40,70,77,80,87,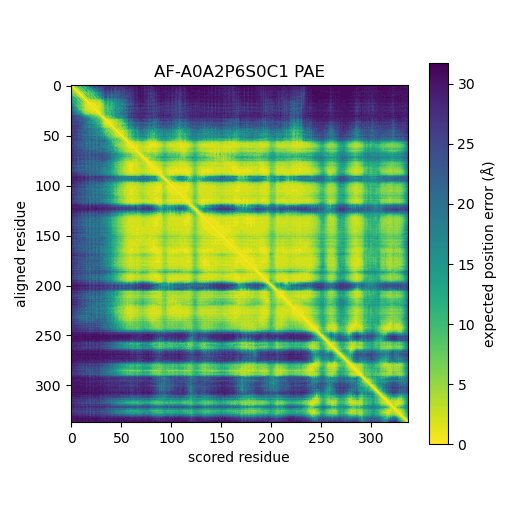82,80,66,71,65,52,54,74,76,27,71,90,79,51,86,76,67,63,93,71,68,73,80,41,72,72,46,39,31,38,49,45,94,89,76,46,74,42,78,53,85,78,79,77,90,64,85,133

Foldseek 3Di:
DPVPVVVVVVVVVVVVVVVVVVLVVLVVVCPPDDPVSVVVNVVVVVVVLVVVLLVLLQLQADDPQLLDLPDPDDDPDDQRQAHEAEEFEQDDDPVPSFRVLVQVLCCVSYNVLRYFYAYQDPPPDPDPDDHDDLLVSCCSRLVSLVSCVVVVNPSSVSCLQNYEYEYEEFQLSVQLNVFSLVVVPRPHRHHYAYAYAPVQPPDPFTPNVVQPHYHDTSVDNVSVSVVCVVPRDGDDADKKKKKWWFADDPPPPPPQPDRSQKDWDDDPDDPPPVRNRTTIIMGIHRTDDDDDDCCCVVAVPNDDDSPPPRHPGTPWMWMQDPPRDTDTDDDPPPDDD

pLDDT: mean 74.3, std 18.24, range [34.53, 98.0]

Organism: Rosa chinensis (NCBI:txid74649)

Mean predicted aligned error: 13.79 Å

Sequence (337 aa):
METIKDNKEVLNISTHETLDKIKNEIKDQCYGLPLAAKELAGIIPKRIREIESNRFLKEMYIPDELLHADLEVEPAVHIPKFPVLVFIDMKNMNNKQLGEKLLDKFRYHLNKKQVFAVLEEKSDTKKKVKAHDPERVLKDVYGTLEKLKRKGYGFADEIQKTMTVIIVGGDCVANWILGVICDLKLPELPSIAPIPLQTISLIGGSISSSFGWRSISPDDPVKLSLLDVQYAKKMKTDSRHILIWMKTIKSSTANQQIPHSLHLCHPVHEPDKQNADNLKLSGGFWNYFSLEVDALRQYGNHCFHPTERTLSSVANIKVMKQLGQWDKLDITSRYPA